Protein 9EAT (pdb70)

Sequence (212 aa):
KDIDTLISNNALWSKMLVEEDPGFFEKLAQAQKPRFLWIGCSDSRVPAERLTGLEPGELFVHRNVANLVIHTDLNCLSVVQYAVDVLEVEHIIICGHYGCGGVQAAVENPELGLINNWLLHIRDIIWFKHSSLLGEMPQERRLDTLCCELNVMEQVYNLGHSTIMQSAWKRGQKVTIIHGWAYGIHDGLLRDLDVTATNRETLEQRYRHGIISNLK

Structure (mmCIF, N/CA/C/O backbone):
data_9EAT
#
_entry.id   9EAT
#
_cell.length_a   67.524
_cell.length_b   67.524
_cell.length_c   85.076
_cell.angle_alpha   90.000
_cell.angle_beta   90.000
_cell.angle_gamma   90.000
#
_symmetry.space_group_name_H-M   'P 42 21 2'
#
loop_
_entity.id
_entity.type
_entity.pdbx_description
1 polymer 'Carbonic anhydrase 2'
2 non-polymer 'ZINC ION'
3 water water
#
loop_
_atom_site.group_PDB
_atom_site.id
_atom_site.type_symbol
_atom_site.label_atom_id
_atom_site.label_alt_id
_atom_site.label_comp_id
_atom_site.label_asym_id
_atom_site.label_entity_id
_atom_site.label_seq_id
_atom_site.pdbx_PDB_ins_code
_atom_site.Cartn_x
_atom_site.Cartn_y
_atom_site.Cartn_z
_atom_site.occupancy
_atom_site.B_iso_or_equiv
_atom_site.auth_seq_id
_atom_site.auth_comp_id
_atom_site.auth_asym_id
_atom_site.auth_atom_id
_atom_site.pdbx_PDB_model_num
ATOM 1 N N . LYS A 1 2 ? 43.17300 66.69400 37.85600 1.000 48.68078 2 LYS A N 1
ATOM 2 C CA . LYS A 1 2 ? 43.72800 6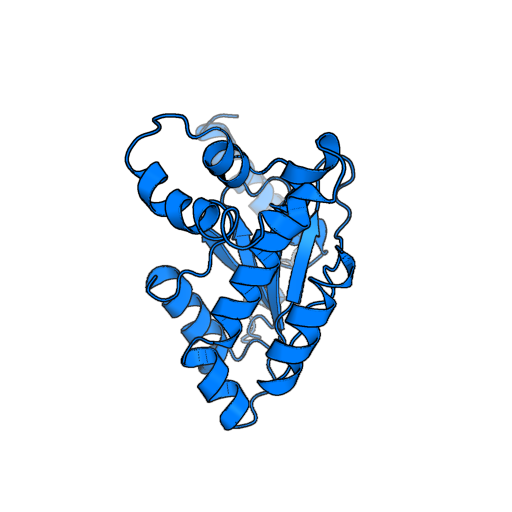6.07900 36.65200 1.000 41.25575 2 LYS A CA 1
ATOM 3 C C . LYS A 1 2 ? 42.65200 65.40300 35.80100 1.000 39.72334 2 LYS A C 1
ATOM 4 O O . LYS A 1 2 ? 41.67900 64.86400 36.32500 1.000 42.50170 2 LYS A O 1
ATOM 10 N N . ASP A 1 3 ? 42.82900 65.49700 34.47700 1.000 34.67998 3 ASP A N 1
ATOM 11 C CA . ASP A 1 3 ? 41.89900 64.89700 33.51800 1.000 33.67491 3 ASP A CA 1
ATOM 12 C C . ASP A 1 3 ? 42.60400 63.90100 32.61000 1.000 33.13008 3 ASP A C 1
ATOM 13 O O . ASP A 1 3 ? 43.80100 63.75100 32.70100 1.000 29.59204 3 ASP A O 1
ATOM 18 N N . ILE A 1 4 ? 41.86900 63.27600 31.70700 1.000 33.27398 4 ILE A N 1
ATOM 19 C CA . ILE A 1 4 ? 42.44500 62.17000 30.93300 1.000 27.48080 4 ILE A CA 1
ATOM 20 C C . ILE A 1 4 ? 43.54300 62.66100 29.99600 1.000 28.76300 4 ILE A C 1
ATOM 21 O O . ILE A 1 4 ? 44.61000 62.04300 29.88900 1.000 24.13864 4 ILE A O 1
ATOM 26 N N . ASP A 1 5 ? 43.29200 63.76300 29.28400 1.000 24.04587 5 ASP A N 1
ATOM 27 C CA . ASP A 1 5 ? 44.32000 64.29500 28.39200 1.000 27.53141 5 ASP A CA 1
ATOM 28 C C . ASP A 1 5 ? 45.58900 64.62100 29.15500 1.000 22.72439 5 ASP A C 1
ATOM 29 O O . ASP A 1 5 ? 46.69700 64.48000 28.61200 1.000 22.67548 5 ASP A O 1
ATOM 34 N N . THR A 1 6 ? 45.45200 65.05700 30.41000 1.000 21.76631 6 THR A N 1
ATOM 35 C CA . THR A 1 6 ? 46.62300 65.31100 31.22800 1.000 19.78353 6 THR A CA 1
ATOM 36 C C . THR A 1 6 ? 47.42600 64.03300 31.46800 1.000 18.72372 6 THR A C 1
ATOM 37 O O . THR A 1 6 ? 48.65900 64.05100 31.40300 1.000 17.44412 6 THR A O 1
ATOM 41 N N . LEU A 1 7 ? 46.75300 62.90700 31.73300 1.000 20.80619 7 LEU A N 1
ATOM 42 C CA . LEU A 1 7 ? 47.49000 61.67000 32.00200 1.000 18.43912 7 LEU A CA 1
ATOM 43 C C . LEU A 1 7 ? 48.27800 61.22300 30.78000 1.000 14.85642 7 LEU A C 1
ATOM 44 O O . LEU A 1 7 ? 49.43800 60.81900 30.89500 1.000 16.85924 7 LEU A O 1
ATOM 49 N N . ILE A 1 8 ? 47.64000 61.23200 29.60600 1.000 17.14422 8 ILE A N 1
ATOM 50 C CA . ILE A 1 8 ? 48.30700 60.80500 28.37500 1.000 18.07197 8 ILE A CA 1
ATOM 51 C C . ILE A 1 8 ? 49.49800 61.70400 28.07900 1.000 15.42106 8 ILE A C 1
ATOM 52 O O . ILE A 1 8 ? 50.59400 61.23100 27.74700 1.000 17.19412 8 ILE A O 1
ATOM 57 N N . SER A 1 9 ? 49.29300 63.01700 28.19700 1.000 15.42580 9 SER A N 1
ATOM 58 C CA . SER A 1 9 ? 50.35300 63.97000 27.90400 1.000 14.71440 9 SER A CA 1
ATOM 59 C C . SER A 1 9 ? 51.48300 63.85600 28.90900 1.000 16.16107 9 SER A C 1
ATOM 60 O O . SER A 1 9 ? 52.65900 63.82500 28.52300 1.000 15.13912 9 SER A O 1
ATOM 63 N N . ASN A 1 10 ? 51.15000 63.71700 30.19800 1.000 14.42001 10 ASN A N 1
ATOM 64 C CA . ASN A 1 10 ? 52.19300 63.53300 31.19700 1.000 13.85761 10 ASN A CA 1
ATOM 65 C C . ASN A 1 10 ? 52.99200 62.26900 30.92700 1.000 14.21185 10 ASN A C 1
ATOM 66 O O . ASN A 1 10 ? 54.21700 62.25000 31.10000 1.000 15.49220 10 ASN A O 1
ATOM 71 N N . ASN A 1 11 ? 52.31400 61.19600 30.51600 1.000 15.12583 11 ASN A N 1
ATOM 72 C CA . ASN A 1 11 ? 53.01200 59.94900 30.23700 1.000 14.79358 11 ASN A CA 1
ATOM 73 C C . ASN A 1 11 ? 54.00800 60.12100 29.10100 1.000 14.64352 11 ASN A C 1
ATOM 74 O O . ASN A 1 11 ? 55.14900 59.66100 29.20100 1.000 14.55519 11 ASN A O 1
ATOM 79 N N . ALA A 1 12 ? 53.59500 60.79800 28.02800 1.000 16.11170 12 ALA A N 1
ATOM 80 C CA . ALA A 1 12 ? 54.49500 60.99700 26.89700 1.000 17.49236 12 ALA A CA 1
ATOM 81 C C . ALA A 1 12 ? 55.72500 61.80800 27.31000 1.000 16.76629 12 ALA A C 1
ATOM 82 O O . ALA A 1 12 ? 56.86300 61.45100 26.96700 1.000 17.47187 12 ALA A O 1
ATOM 84 N N . LEU A 1 13 ? 55.52700 62.87300 28.09000 1.000 15.13024 13 LEU A N 1
ATOM 85 C CA . LEU A 1 13 ? 56.66200 63.66700 28.55300 1.000 16.35706 13 LEU A CA 1
ATOM 86 C C . LEU A 1 13 ? 57.55200 62.87500 29.50500 1.000 18.21301 13 LEU A C 1
ATOM 87 O O . LEU A 1 13 ? 58.78000 62.97400 29.44000 1.000 16.75494 13 LEU A O 1
ATOM 92 N N . TRP A 1 14 ? 56.95700 62.07700 30.39900 1.000 15.88920 14 TRP A N 1
ATOM 93 C CA . TRP A 1 14 ? 57.76300 61.29500 31.32900 1.000 17.13722 14 TRP A CA 1
ATOM 94 C C . TRP A 1 14 ? 58.61600 60.27300 30.58200 1.000 17.07422 14 TRP A C 1
ATOM 95 O O . TRP A 1 14 ? 59.80600 60.09400 30.88600 1.000 16.81135 14 TRP A O 1
ATOM 106 N N . SER A 1 15 ? 58.03500 59.63000 29.56800 1.000 15.04034 15 SER A N 1
ATOM 107 C CA . SER A 1 15 ? 58.78200 58.62900 28.80800 1.000 16.10548 15 SER A CA 1
ATOM 108 C C . SER A 1 15 ? 59.98300 59.24800 28.10300 1.000 17.15049 15 SER A C 1
ATOM 109 O O . SER A 1 15 ? 61.06600 58.64500 28.05800 1.000 18.94012 15 SER A O 1
ATOM 112 N N . LYS A 1 16 ? 59.80200 60.43900 27.52400 1.000 17.01851 16 LYS A N 1
ATOM 113 C CA . LYS A 1 16 ? 60.90400 61.11600 26.83300 1.000 16.21949 16 LYS A CA 1
ATOM 114 C C . LYS A 1 16 ? 61.97700 61.56000 27.81700 1.000 17.26781 16 LYS A C 1
ATOM 115 O O . LYS A 1 16 ? 63.17700 61.36800 27.57200 1.000 18.52944 16 LYS A O 1
ATOM 121 N N . MET A 1 17 ? 61.56500 62.13500 28.94800 1.000 17.51178 17 MET A N 1
ATOM 122 C CA . MET A 1 17 ? 62.52800 62.64300 29.92100 1.000 17.59648 17 MET A CA 1
ATOM 123 C C . MET A 1 17 ? 63.37200 61.54600 30.55300 1.000 21.33001 17 MET A C 1
ATOM 124 O O . MET A 1 17 ? 64.48600 61.82200 31.01900 1.000 21.13793 17 MET A O 1
ATOM 129 N N . LEU A 1 18 ? 62.86500 60.30600 30.60200 1.000 18.02030 18 LEU A N 1
ATOM 130 C CA . LEU A 1 18 ? 63.64200 59.20200 31.15000 1.000 21.95387 18 LEU A CA 1
ATOM 131 C C . LEU A 1 18 ? 64.92800 58.96200 30.37200 1.000 19.92884 18 LEU A C 1
ATOM 132 O O . LEU A 1 18 ? 65.89400 58.44100 30.93800 1.000 22.00151 18 LEU A O 1
ATOM 137 N N . VAL A 1 19 ? 64.96500 59.30600 29.07900 1.000 21.78364 19 VAL A N 1
ATOM 138 C CA . VAL A 1 19 ? 66.18600 59.05900 28.30800 1.000 20.13131 19 VAL A CA 1
ATOM 139 C C . VAL A 1 19 ? 67.37500 59.77100 28.94700 1.000 26.93670 19 VAL A C 1
ATOM 140 O O . VAL A 1 19 ? 68.47000 59.20400 29.06000 1.000 26.25791 19 VAL A O 1
ATOM 144 N N . GLU A 1 20 ? 67.17100 61.01300 29.40500 1.000 22.78463 20 GLU A N 1
ATOM 145 C CA . GLU A 1 20 ? 68.23900 61.75700 30.06900 1.000 24.82292 20 GLU A CA 1
ATOM 146 C C . GLU A 1 20 ? 68.33100 61.41900 31.55500 1.000 30.68346 20 GLU A C 1
ATOM 147 O O . GLU A 1 20 ? 69.43000 61.21300 32.08700 1.000 30.47204 20 GLU A O 1
ATOM 153 N N . GLU A 1 21 ? 67.18900 61.32900 32.23500 1.000 23.89175 21 GLU A N 1
ATOM 154 C CA . GLU A 1 21 ? 67.19500 61.18200 33.68900 1.000 28.27949 21 GLU A CA 1
ATOM 155 C C . GLU A 1 21 ? 67.62000 59.78300 34.12100 1.000 32.46705 21 GLU A C 1
ATOM 156 O O . GLU A 1 21 ? 68.38400 59.63000 35.08100 1.000 30.60797 21 GLU A O 1
ATOM 162 N N . ASP A 1 22 ? 67.12100 58.74800 33.44400 1.000 24.92194 22 ASP A N 1
ATOM 163 C CA . ASP A 1 22 ? 67.37100 57.36200 33.83600 1.000 23.82084 22 ASP A CA 1
ATOM 164 C C . ASP A 1 22 ? 67.24800 56.49500 32.59400 1.000 26.80834 22 ASP A C 1
ATOM 165 O O . ASP A 1 22 ? 66.27600 55.75000 32.42800 1.000 22.28201 22 ASP A O 1
ATOM 170 N N . PRO A 1 23 ? 68.21700 56.58600 31.67700 1.000 21.88803 23 PRO A N 1
ATOM 171 C CA . PRO A 1 23 ? 68.12500 55.77300 30.44900 1.000 23.97704 23 PRO A CA 1
ATOM 172 C C . PRO A 1 23 ? 68.01900 54.28500 30.70900 1.000 23.26373 23 PRO A C 1
ATOM 173 O O . PRO A 1 23 ? 67.43900 53.57000 29.88500 1.000 22.59795 23 PRO A O 1
ATOM 177 N N . GLY A 1 24 ? 68.53000 53.80100 31.83900 1.000 20.26382 24 GLY A N 1
ATOM 178 C CA . GLY A 1 24 ? 68.43500 52.40900 32.22900 1.000 24.35658 24 GLY A CA 1
ATOM 179 C C . GLY A 1 24 ? 67.17700 52.02800 32.97900 1.000 21.87996 24 GLY A C 1
ATOM 180 O O . GLY A 1 24 ? 67.11100 50.91000 33.49700 1.000 22.21026 24 GLY A O 1
ATOM 181 N N . PHE A 1 25 ? 66.16700 52.90800 33.01400 1.000 19.57732 25 PHE A N 1
ATOM 182 C CA . PHE A 1 25 ? 64.98300 52.69900 33.85400 1.000 21.54897 25 PHE A CA 1
ATOM 183 C C . PHE A 1 25 ? 64.32000 51.35300 33.60000 1.000 21.63490 25 PHE A C 1
ATOM 184 O O . PHE A 1 25 ? 63.80300 50.72500 34.53300 1.000 22.82107 25 PHE A O 1
ATOM 192 N N . PHE A 1 26 ? 64.31200 50.89700 32.34800 1.000 20.51181 26 PHE A N 1
ATOM 193 C CA . PHE A 1 26 ? 63.62600 49.66800 31.97200 1.000 21.52820 26 PHE A CA 1
ATOM 194 C C . PHE A 1 26 ? 64.54900 48.46700 31.89100 1.000 22.26999 26 PHE A C 1
ATOM 195 O O . PHE A 1 26 ? 64.09600 47.38900 31.49300 1.000 27.49556 26 PHE A O 1
ATOM 203 N N . GLU A 1 27 ? 65.82800 48.62200 32.26400 1.000 21.55039 27 GLU A N 1
ATOM 204 C CA . GLU A 1 27 ? 66.81200 47.57200 32.00300 1.000 24.28022 27 GLU A CA 1
ATOM 205 C C . GLU A 1 27 ? 66.55800 46.32100 32.83700 1.000 26.87268 27 GLU A C 1
ATOM 206 O O . GLU A 1 27 ? 66.64000 45.20000 32.31900 1.000 29.33581 27 GLU A O 1
ATOM 212 N N . LYS A 1 28 ? 66.26500 46.47600 34.12800 1.000 26.04299 28 LYS A N 1
ATOM 213 C CA . LYS A 1 28 ? 65.94300 45.30000 34.93400 1.000 30.26858 28 LYS A CA 1
ATOM 214 C C . LYS A 1 28 ? 64.62900 44.66700 34.48900 1.000 34.11789 28 LYS A C 1
ATOM 215 O O . LYS A 1 28 ? 64.48200 43.43800 34.51200 1.000 30.07418 28 LYS A O 1
ATOM 221 N N . LEU A 1 29 ? 63.65800 45.49000 34.07500 1.000 26.70823 29 LEU A N 1
ATOM 222 C CA . LEU A 1 29 ? 62.39800 44.95700 33.56300 1.000 28.28713 29 LEU A CA 1
ATOM 223 C C . LEU A 1 29 ? 62.61900 44.09700 32.32500 1.000 33.25349 29 LEU A C 1
ATOM 224 O O . LEU A 1 29 ? 61.88900 43.12400 32.10300 1.000 27.04854 29 LEU A O 1
ATOM 229 N N . ALA A 1 30 ? 63.62000 44.43500 31.50700 1.000 29.03222 30 ALA A N 1
ATOM 230 C CA . ALA A 1 30 ? 63.88200 43.67000 30.29600 1.000 35.61293 30 ALA A CA 1
ATOM 231 C C . ALA A 1 30 ? 64.60700 42.35800 30.57300 1.000 39.79852 30 ALA A C 1
ATOM 232 O O . ALA A 1 30 ? 64.64700 41.49100 29.69400 1.000 39.29588 30 ALA A O 1
ATOM 234 N N . GLN A 1 31 ? 65.16100 42.19000 31.77100 1.000 38.09976 31 GLN A N 1
ATOM 235 C CA . GLN A 1 31 ? 65.76700 40.93700 32.18800 1.000 42.63095 31 GLN A CA 1
ATOM 236 C C . GLN A 1 31 ? 64.69200 39.96000 32.66700 1.000 43.35629 31 GLN A C 1
ATOM 237 O O . GLN A 1 31 ? 63.54200 40.32500 32.92500 1.000 44.29543 31 GLN A O 1
ATOM 243 N N . ALA A 1 32 ? 65.07600 38.69200 32.78100 1.000 47.05886 32 ALA A N 1
ATOM 244 C CA . ALA A 1 32 ? 64.13500 37.64800 33.16900 1.000 52.36125 32 ALA A CA 1
ATOM 245 C C . ALA A 1 32 ? 63.94500 37.52800 34.68300 1.000 48.32406 32 ALA A C 1
ATOM 246 O O . ALA A 1 32 ? 63.32000 36.55900 35.12700 1.000 50.81146 32 ALA A O 1
ATOM 248 N N . GLN A 1 33 ? 64.45300 38.47300 35.47500 1.000 45.44702 33 GLN A N 1
ATOM 249 C CA . GLN A 1 33 ? 64.31200 38.39900 36.92600 1.000 44.93734 33 GLN A CA 1
ATOM 250 C C . GLN A 1 33 ? 62.84600 38.52700 37.32400 1.000 37.02655 33 GLN A C 1
ATOM 251 O O . GLN A 1 33 ? 62.15900 39.46900 36.91900 1.000 37.97854 33 GLN A O 1
ATOM 257 N N . LYS A 1 34 ? 62.36700 37.57600 38.11600 1.000 29.22948 34 LYS A N 1
ATOM 258 C CA . LYS A 1 34 ? 60.98100 37.61200 38.54800 1.000 27.36059 34 LYS A CA 1
ATOM 259 C C . LYS A 1 34 ? 60.85600 38.42200 39.83100 1.000 21.51312 34 LYS A C 1
ATOM 260 O O . LYS A 1 34 ? 61.81800 38.55900 40.58900 1.000 22.12322 34 LYS A O 1
ATOM 266 N N . PRO A 1 35 ? 59.68000 38.99000 40.11100 1.000 20.17498 35 PRO A N 1
ATOM 267 C CA . PRO A 1 35 ? 59.49900 39.70000 41.38600 1.000 18.49024 35 PRO A CA 1
ATOM 268 C C . PRO A 1 35 ? 59.65800 38.73600 42.54800 1.000 15.38809 35 PRO A C 1
ATOM 269 O O . PRO A 1 35 ? 59.25200 37.57900 42.46000 1.000 19.00104 35 PRO A O 1
ATOM 273 N N . ARG A 1 36 ? 60.27900 39.21700 43.63200 1.000 16.30093 36 ARG A N 1
ATOM 274 C CA . ARG A 1 36 ? 60.42600 38.42300 44.84400 1.000 15.11245 36 ARG A CA 1
ATOM 275 C C . ARG A 1 36 ? 59.32100 38.66000 45.85800 1.000 15.23718 36 ARG A C 1
ATOM 276 O O . ARG A 1 36 ? 59.22300 37.89600 46.82100 1.000 12.79460 36 ARG A O 1
ATOM 284 N N . PHE A 1 37 ? 58.47100 39.66300 45.65100 1.000 13.47569 37 PHE A N 1
ATOM 285 C CA . PHE A 1 37 ? 57.43200 40.02900 46.60900 1.000 12.52814 37 PHE A CA 1
ATOM 286 C C . PHE A 1 37 ? 56.08400 40.05200 45.91000 1.000 11.55833 37 PHE A C 1
ATOM 287 O O . PHE A 1 37 ? 55.97200 40.52500 44.77900 1.000 14.04740 37 PHE A O 1
ATOM 295 N N . LEU A 1 38 ? 55.06600 39.55300 46.60600 1.000 11.85832 38 LEU A N 1
ATOM 296 C CA . LEU A 1 38 ? 53.66600 39.75900 46.25800 1.000 12.05460 38 LEU A CA 1
ATOM 297 C C . LEU A 1 38 ? 53.06100 40.65900 47.32000 1.000 13.25308 38 LEU A C 1
ATOM 298 O O . LEU A 1 38 ? 53.19700 40.38200 48.52200 1.000 12.46022 38 LEU A O 1
ATOM 303 N N . TRP A 1 39 ? 52.42500 41.74200 46.88200 1.000 11.44040 39 TRP A N 1
ATOM 304 C CA . TRP A 1 39 ? 51.75300 42.68300 47.76500 1.000 11.88343 39 TRP A CA 1
ATOM 305 C C . TRP A 1 39 ? 50.25800 42.50900 47.55800 1.000 10.48095 39 TRP A C 1
ATOM 306 O O . TRP A 1 39 ? 49.78000 42.63100 46.42400 1.000 12.72573 39 TRP A O 1
ATOM 317 N N . ILE A 1 40 ? 49.52600 42.21700 48.63200 1.000 10.16647 40 ILE A N 1
ATOM 318 C CA . ILE A 1 40 ? 48.06900 42.21600 48.62200 1.000 10.90725 40 ILE A CA 1
ATOM 319 C C . ILE A 1 40 ? 47.63300 43.41300 49.44600 1.000 12.64494 40 ILE A C 1
ATOM 320 O O . ILE A 1 40 ? 47.83900 43.44500 50.67100 1.000 12.50038 40 ILE A O 1
ATOM 325 N N . GLY A 1 41 ? 47.03500 44.39100 48.78500 1.000 9.99522 41 GLY A N 1
ATOM 326 C CA . GLY A 1 41 ? 46.66000 45.61500 49.45000 1.000 11.05384 41 GLY A CA 1
ATOM 327 C C . GLY A 1 41 ? 45.25200 46.03100 49.10600 1.000 10.46469 41 GLY A C 1
ATOM 328 O O . GLY A 1 41 ? 44.50400 45.32000 48.42200 1.000 12.01887 41 GLY A O 1
ATOM 329 N N . CYS A 1 42 ? 44.89100 47.19800 49.57700 1.000 11.44852 42 CYS A N 1
ATOM 330 C CA . CYS A 1 42 ? 43.56600 47.69900 49.31500 1.000 10.27806 42 CYS A CA 1
ATOM 331 C C . CYS A 1 42 ? 43.45500 48.54500 48.06000 1.000 10.09295 42 CYS A C 1
ATOM 332 O O . CYS A 1 42 ? 44.35600 49.25600 47.71500 1.000 11.11630 42 CYS A O 1
ATOM 335 N N . SER A 1 43 ? 42.30400 48.42000 47.42100 1.000 9.96550 43 SER A N 1
ATOM 336 C CA . SER A 1 43 ? 42.05000 49.27700 46.27100 1.000 9.24438 43 SER A CA 1
ATOM 337 C C . SER A 1 43 ? 42.12900 50.76100 46.59600 1.000 10.10155 43 SER A C 1
ATOM 338 O O . SER A 1 43 ? 42.38000 51.56000 45.67900 1.000 11.08004 43 SER A O 1
ATOM 341 N N . ASP A 1 44 ? 41.95500 51.15600 47.84600 1.000 10.26100 44 ASP A N 1
ATOM 342 C CA . ASP A 1 44 ? 42.11700 52.57100 48.22600 1.000 12.36005 44 ASP A CA 1
ATOM 343 C C . ASP A 1 44 ? 43.49100 53.07600 47.82600 1.000 11.89597 44 ASP A C 1
ATOM 344 O O . ASP A 1 44 ? 43.63300 54.21200 47.46600 1.000 13.87785 44 ASP A O 1
ATOM 349 N N . SER A 1 45 ? 44.49500 52.21000 47.91500 1.000 12.20102 45 SER A N 1
ATOM 350 C CA . SER A 1 45 ? 45.85300 52.54000 47.46800 1.000 12.89458 45 SER A CA 1
ATOM 351 C C . SER A 1 45 ? 46.26100 53.94900 47.88400 1.000 15.65957 45 SER A C 1
ATOM 352 O O . SER A 1 45 ? 46.65100 54.77400 47.05900 1.000 17.00231 45 SER A O 1
ATOM 355 N N . ARG A 1 46 ? 46.12800 54.24200 49.18200 1.000 14.74072 46 ARG A N 1
ATOM 356 C CA . ARG A 1 46 ? 46.26100 55.63300 49.60800 1.000 14.66003 46 ARG A CA 1
ATOM 357 C C . ARG A 1 46 ? 47.68600 56.13200 49.40300 1.000 16.10922 46 ARG A C 1
ATOM 358 O O . ARG A 1 46 ? 47.90000 57.21500 48.84000 1.000 19.44910 46 ARG A O 1
ATOM 366 N N . VAL A 1 47 ? 48.67200 55.33500 49.79900 1.000 15.86539 47 VAL A N 1
ATOM 367 C CA . VAL A 1 47 ? 50.05900 55.55000 49.41000 1.000 15.22533 47 VAL A CA 1
ATOM 368 C C . VAL A 1 47 ? 50.48800 54.30800 48.64400 1.000 14.50532 47 VAL A C 1
ATOM 369 O O . VAL A 1 47 ? 50.37200 53.19800 49.17000 1.000 16.66859 47 VAL A O 1
ATOM 373 N N . PRO A 1 48 ? 50.96100 54.43800 47.40400 1.000 14.90147 48 PRO A N 1
ATOM 374 C CA . PRO A 1 48 ? 51.32800 53.24500 46.62700 1.000 16.31722 48 PRO A CA 1
ATOM 375 C C . PRO A 1 48 ? 52.42800 52.44100 47.31200 1.000 14.18869 48 PRO A C 1
ATOM 376 O O . PRO A 1 48 ? 53.29900 52.98800 47.99800 1.000 14.44214 48 PRO A O 1
ATOM 380 N N . ALA A 1 49 ? 52.36600 51.12100 47.13200 1.000 14.71945 49 ALA A N 1
ATOM 381 C CA . ALA A 1 49 ? 53.31300 50.23300 47.81000 1.000 15.70288 49 ALA A CA 1
ATOM 382 C C . ALA A 1 49 ? 54.76200 50.53200 47.43700 1.000 16.06066 49 ALA A C 1
ATOM 383 O O . ALA A 1 49 ? 55.66300 50.41000 48.28600 1.000 15.59510 49 ALA A O 1
ATOM 385 N N . GLU A 1 50 ? 55.00200 50.95300 46.18800 1.000 16.35591 50 GLU A N 1
ATOM 386 C CA . GLU A 1 50 ? 56.35400 51.26200 45.73500 1.000 15.49849 50 GLU A CA 1
ATOM 387 C C . GLU A 1 50 ? 56.91500 52.47800 46.46400 1.000 15.89239 50 GLU A C 1
ATOM 388 O O . GLU A 1 50 ? 58.10900 52.51800 46.79200 1.000 19.19083 50 GLU A O 1
ATOM 394 N N . ARG A 1 51 ? 56.06000 53.47200 46.72300 1.000 15.98233 51 ARG A N 1
ATOM 395 C CA . ARG A 1 51 ? 56.46400 54.65200 47.48800 1.000 18.04954 51 ARG A CA 1
ATOM 396 C C . ARG A 1 51 ? 56.71000 54.30400 48.94800 1.000 19.07209 51 ARG A C 1
ATOM 397 O O . ARG A 1 51 ? 57.67300 54.78800 49.55900 1.000 19.78632 51 ARG A O 1
ATOM 405 N N . LEU A 1 52 ? 55.86000 53.46000 49.53000 1.000 17.14912 52 LEU A N 1
ATOM 406 C CA . LEU A 1 52 ? 56.02600 53.12500 50.94400 1.000 15.61834 52 LEU A CA 1
ATOM 407 C C . LEU A 1 52 ? 57.34900 52.41400 51.21300 1.000 16.81287 52 LEU A C 1
ATOM 408 O O . LEU A 1 52 ? 57.93500 52.59000 52.28900 1.000 17.23819 52 LEU A O 1
ATOM 413 N N . THR A 1 53 ? 57.82000 51.58800 50.27100 1.000 18.33760 53 THR A N 1
ATOM 414 C CA . THR A 1 53 ? 58.89200 50.63900 50.53900 1.000 18.50204 53 THR A CA 1
ATOM 415 C C . THR A 1 53 ? 60.16400 50.90900 49.76400 1.000 17.83926 53 THR A C 1
ATOM 416 O O . THR A 1 53 ? 61.19700 50.32600 50.10300 1.000 20.33980 53 THR A O 1
ATOM 420 N N . GLY A 1 54 ? 60.11600 51.72700 48.72000 1.000 19.77929 54 GLY A N 1
ATOM 421 C CA . GLY A 1 54 ? 61.24300 51.85700 47.81500 1.000 21.23049 54 GLY A CA 1
ATOM 422 C C . GLY A 1 54 ? 61.39200 50.75300 46.78300 1.000 25.93044 54 GLY A C 1
ATOM 423 O O . GLY A 1 54 ? 62.34800 50.79400 45.99600 1.000 30.74792 54 GLY A O 1
ATOM 424 N N . LEU A 1 55 ? 60.49400 49.79700 46.73500 1.000 20.65047 55 LEU A N 1
ATOM 425 C CA . LEU A 1 55 ? 60.55800 48.74900 45.71300 1.000 24.80950 55 LEU A CA 1
ATOM 426 C C . LEU A 1 55 ? 60.50800 49.33900 44.30700 1.000 28.12968 55 LEU A C 1
ATOM 427 O O . LEU A 1 55 ? 59.74500 50.24700 44.05100 1.000 24.18802 55 LEU A O 1
ATOM 432 N N . GLU A 1 56 ? 61.32800 48.79500 43.41000 1.000 27.58993 56 GLU A N 1
ATOM 433 C CA . GLU A 1 56 ? 61.48300 49.31100 42.05800 1.000 31.88321 56 GLU A CA 1
ATOM 434 C C . GLU A 1 56 ? 60.55500 48.57500 41.11100 1.000 26.33583 56 GLU A C 1
ATOM 435 O O . GLU A 1 56 ? 60.06700 47.48700 41.42800 1.000 27.70812 56 GLU A O 1
ATOM 441 N N . PRO A 1 57 ? 60.33000 49.11700 39.91400 1.000 27.24826 57 PRO A N 1
ATOM 442 C CA . PRO A 1 57 ? 59.53100 48.38900 38.91800 1.000 27.51057 57 PRO A CA 1
ATOM 443 C C . PRO A 1 57 ? 60.10500 47.00100 38.66900 1.000 23.79008 57 PRO A C 1
ATOM 444 O O . PRO A 1 57 ? 61.32000 46.82500 38.53500 1.000 24.87104 57 PRO A O 1
ATOM 448 N N . GLY A 1 58 ? 59.21900 46.00200 38.63500 1.000 24.22029 58 GLY A N 1
ATOM 449 C CA . GLY A 1 58 ? 59.61900 44.61700 38.44800 1.000 23.05025 58 GLY A CA 1
ATOM 450 C C . GLY A 1 58 ? 59.87300 43.83100 39.71800 1.000 26.40129 58 GLY A C 1
ATOM 451 O O . GLY A 1 58 ? 60.02800 42.59600 39.64800 1.000 26.44138 58 GLY A O 1
ATOM 452 N N . GLU A 1 59 ? 59.94200 44.48800 40.87000 1.000 21.25298 59 GLU A N 1
ATOM 453 C CA . GLU A 1 59 ? 60.21100 43.79400 42.11900 1.000 22.46035 59 GLU A CA 1
ATOM 454 C C . GLU A 1 59 ? 58.95100 43.32300 42.85200 1.000 18.06452 59 GLU A C 1
ATOM 455 O O . GLU A 1 59 ? 59.02300 42.46700 43.70300 1.000 19.69574 59 GLU A O 1
ATOM 461 N N . LEU A 1 60 ? 57.81400 43.86900 42.47000 1.000 18.88049 60 LEU A N 1
ATOM 462 C CA . LEU A 1 60 ? 56.57000 43.57400 43.16100 1.000 17.35740 60 LEU A CA 1
ATOM 463 C C . LEU A 1 60 ? 55.42600 43.08100 42.30700 1.000 21.92738 60 LEU A C 1
ATOM 464 O O . LEU A 1 60 ? 55.07200 43.76900 41.37000 1.000 28.56816 60 LEU A O 1
ATOM 469 N N . PHE A 1 61 ? 54.83200 41.95100 42.62900 1.000 12.73830 61 PHE A N 1
ATOM 470 C CA . PHE A 1 61 ? 53.62600 41.46500 41.97700 1.000 12.24255 61 PHE A CA 1
ATOM 471 C C . PHE A 1 61 ? 52.53600 42.01300 42.89700 1.000 11.09214 61 PHE A C 1
ATOM 472 O O . PHE A 1 61 ? 52.71900 42.03400 44.08300 1.000 12.96082 61 PHE A O 1
ATOM 480 N N . VAL A 1 62 ? 51.39500 42.43100 42.33300 1.000 11.09052 62 VAL A N 1
ATOM 481 C CA . VAL A 1 62 ? 50.42100 43.16500 43.14700 1.000 12.39859 62 VAL A CA 1
ATOM 482 C C . VAL A 1 62 ? 48.99600 42.65900 42.91600 1.000 11.35311 62 VAL A C 1
ATOM 483 O O . VAL A 1 62 ? 48.54700 42.54400 41.76600 1.000 12.79939 62 VAL A O 1
ATOM 487 N N . HIS A 1 63 ? 48.24600 42.45100 44.00700 1.000 10.79815 63 HIS A N 1
ATOM 488 C CA . HIS A 1 63 ? 46.78900 42.32900 43.94200 1.000 10.16784 63 HIS A CA 1
ATOM 489 C C . HIS A 1 63 ? 46.16900 43.38400 44.84200 1.000 9.69085 63 HIS A C 1
ATOM 490 O O . HIS A 1 63 ? 46.66500 43.61900 45.94500 1.000 10.62684 63 HIS A O 1
ATOM 497 N N . ARG A 1 64 ? 45.08400 44.01200 44.39600 1.000 9.53437 64 ARG A N 1
ATOM 498 C CA . ARG A 1 64 ? 44.34800 44.92600 45.26900 1.000 10.07135 64 ARG A CA 1
ATOM 499 C C . ARG A 1 64 ? 42.85600 44.68800 45.12600 1.000 10.11258 64 ARG A C 1
ATOM 500 O O . ARG A 1 64 ? 42.35200 44.48100 44.02000 1.000 10.94354 64 ARG A O 1
ATOM 508 N N . ASN A 1 65 ? 42.15000 44.73400 46.25600 1.000 9.89521 65 ASN A N 1
ATOM 509 C CA . ASN A 1 65 ? 40.70000 44.57900 46.29300 1.000 10.41657 65 ASN A CA 1
ATOM 510 C C . ASN A 1 65 ? 40.20000 45.42600 47.45900 1.000 10.42973 65 ASN A C 1
ATOM 511 O O . ASN A 1 65 ? 41.00300 45.98300 48.21900 1.000 10.80136 65 ASN A O 1
ATOM 516 N N . VAL A 1 66 ? 38.88100 45.53600 47.61000 1.000 10.15259 66 VAL A N 1
ATOM 517 C CA . VAL A 1 66 ? 38.35600 46.40800 48.66100 1.000 9.51478 66 VAL A CA 1
ATOM 518 C C . VAL A 1 66 ? 38.65200 45.81300 50.03500 1.000 11.48641 66 VAL A C 1
ATOM 519 O O . VAL A 1 66 ? 38.17300 44.72200 50.37300 1.000 11.51721 66 VAL A O 1
ATOM 523 N N . ALA A 1 67 ? 39.45000 46.53800 50.83300 1.000 10.73407 67 ALA A N 1
ATOM 524 C CA . ALA A 1 67 ? 39.83900 46.15800 52.19300 1.000 10.55380 67 ALA A CA 1
ATOM 525 C C . ALA A 1 67 ? 40.78800 44.97100 52.23800 1.000 9.66092 67 ALA A C 1
ATOM 526 O O . ALA A 1 67 ? 40.90200 44.31300 53.28400 1.000 11.30948 67 ALA A O 1
ATOM 528 N N . ASN A 1 68 ? 41.53800 44.72100 51.16200 1.000 9.58424 68 ASN A N 1
ATOM 529 C CA . ASN A 1 68 ? 42.67900 43.80000 51.20100 1.000 9.76601 68 ASN A CA 1
ATOM 530 C C . ASN A 1 68 ? 42.32200 42.44600 51.79600 1.000 9.05672 68 ASN A C 1
ATOM 531 O O . ASN A 1 68 ? 42.98900 41.93400 52.71000 1.000 10.07705 68 ASN A O 1
ATOM 536 N N . LEU A 1 69 ? 41.27700 41.83800 51.23400 1.000 9.65962 69 LEU A N 1
ATOM 537 C CA . LEU A 1 69 ? 40.79900 40.54600 51.72500 1.000 9.62278 69 LEU A CA 1
ATOM 538 C C . LEU A 1 69 ? 41.43000 39.37700 50.98400 1.000 11.19424 69 LEU A C 1
ATOM 539 O O . LEU A 1 69 ? 41.72600 39.44400 49.78300 1.000 9.88238 69 LEU A O 1
ATOM 544 N N . VAL A 1 70 ? 41.62200 38.28800 51.71600 1.000 9.50350 70 VAL A N 1
ATOM 545 C CA . VAL A 1 70 ? 41.91300 36.98100 51.12900 1.000 9.04787 70 VAL A CA 1
ATOM 546 C C . VAL A 1 70 ? 40.75700 36.07700 51.54800 1.000 9.43522 70 VAL A C 1
ATOM 547 O O . VAL A 1 70 ? 40.80500 35.39300 52.58300 1.000 11.24370 70 VAL A O 1
ATOM 551 N N . ILE A 1 71 ? 39.67900 36.08900 50.76300 1.000 9.57966 71 ILE A N 1
ATOM 552 C CA . ILE A 1 71 ? 38.49800 35.28400 51.06600 1.000 11.09788 71 ILE A CA 1
ATOM 553 C C . ILE A 1 71 ? 38.79000 33.84900 50.67000 1.000 10.66382 71 ILE A C 1
ATOM 554 O O . ILE A 1 71 ? 39.43600 33.59600 49.64100 1.000 10.01643 71 ILE A O 1
ATOM 559 N N . HIS A 1 72 ? 38.34300 32.89600 51.50100 1.000 10.96980 72 HIS A N 1
ATOM 560 C CA . HIS A 1 72 ? 38.7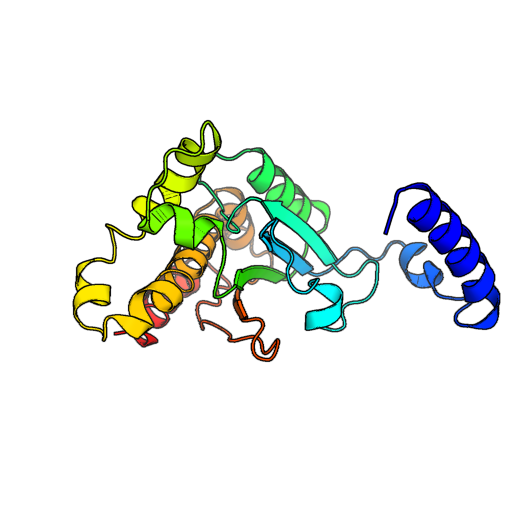6400 31.51500 51.28700 1.000 11.00905 72 HIS A CA 1
ATOM 561 C C . HIS A 1 72 ? 38.45500 31.05300 49.87900 1.000 10.25485 72 HIS A C 1
ATOM 562 O O . HIS A 1 72 ? 39.17800 30.22000 49.31700 1.000 10.85104 72 HIS A O 1
ATOM 569 N N . THR A 1 73 ? 37.37200 31.56200 49.29500 1.000 10.09764 73 THR A N 1
ATOM 570 C CA . THR A 1 73 ? 36.86800 31.08200 48.01100 1.000 9.84837 73 THR A CA 1
ATOM 571 C C . THR A 1 73 ? 36.87900 32.14900 46.92400 1.000 11.03257 73 THR A C 1
ATOM 572 O O . THR A 1 73 ? 36.13100 32.02600 45.95500 1.000 12.01308 73 THR A O 1
ATOM 576 N N . ASP A 1 74 ? 37.71200 33.17600 47.05200 1.000 10.63198 74 ASP A N 1
ATOM 577 C CA . ASP A 1 74 ? 37.84100 34.18400 45.98500 1.000 9.12444 74 ASP A CA 1
ATOM 578 C C . ASP A 1 74 ? 38.90600 33.72700 45.00700 1.000 11.21320 74 ASP A C 1
ATOM 579 O O . ASP A 1 74 ? 40.10700 33.87700 45.26400 1.000 11.08330 74 ASP A O 1
ATOM 584 N N . LEU A 1 75 ? 38.45700 33.22900 43.84400 1.000 10.14246 75 LEU A N 1
ATOM 585 C CA . LEU A 1 75 ? 39.40000 32.72200 42.86200 1.000 10.35115 75 LEU A CA 1
ATOM 586 C C . LEU A 1 75 ? 40.25400 33.82000 42.22900 1.000 9.96149 75 LEU A C 1
ATOM 587 O O . LEU A 1 75 ? 41.33400 33.51000 41.71800 1.000 11.59873 75 LEU A O 1
ATOM 592 N N . ASN A 1 76 ? 39.82400 35.08700 42.25200 1.000 10.28321 76 ASN A N 1
ATOM 593 C CA . ASN A 1 76 ? 40.67300 36.15600 41.72400 1.000 9.70087 76 ASN A CA 1
ATOM 594 C C . ASN A 1 76 ? 41.94900 36.25500 42.55500 1.000 10.12405 76 ASN A C 1
ATOM 595 O O . ASN A 1 76 ? 43.05500 36.04300 42.04900 1.000 10.85182 76 ASN A O 1
ATOM 600 N N . CYS A 1 77 ? 41.80900 36.51300 43.85600 1.000 10.40744 77 CYS A N 1
ATOM 601 C CA . CYS A 1 77 ? 42.99400 36.58400 44.71300 1.000 10.49962 77 CYS A CA 1
ATOM 602 C C . CYS A 1 77 ? 43.75000 35.25700 44.75200 1.000 10.21775 77 CYS A C 1
ATOM 603 O O . CYS A 1 77 ? 44.98700 35.24600 44.69500 1.000 12.30376 77 CYS A O 1
ATOM 606 N N . LEU A 1 78 ? 43.04200 34.12600 44.86200 1.000 10.57187 78 LEU A N 1
ATOM 607 C CA . LEU A 1 78 ? 43.73900 32.83900 44.90200 1.000 10.99999 78 LEU A CA 1
ATOM 608 C C . LEU A 1 78 ? 44.55700 32.59800 43.63500 1.000 11.02242 78 LEU A C 1
ATOM 609 O O . LEU A 1 78 ? 45.62600 31.98800 43.69900 1.000 12.18655 78 LEU A O 1
ATOM 614 N N . SER A 1 79 ? 44.05700 33.04700 42.47400 1.000 10.28248 79 SER A N 1
ATOM 615 C CA . SER A 1 79 ? 44.80700 32.87200 41.22700 1.000 10.33134 79 SER A CA 1
ATOM 616 C C . SER A 1 79 ? 46.06300 33.73600 41.20800 1.000 10.10467 79 SER A C 1
ATOM 617 O O . SER A 1 79 ? 47.11200 33.28800 40.72400 1.000 10.89641 79 SER A O 1
ATOM 620 N N . VAL A 1 80 ? 45.98200 34.96700 41.73000 1.000 9.77811 80 VAL A N 1
ATOM 621 C CA . VAL A 1 80 ? 47.19200 35.79000 41.87100 1.000 11.16924 80 VAL A CA 1
ATOM 622 C C . VAL A 1 80 ? 48.20900 35.07900 42.75200 1.000 11.16402 80 VAL A C 1
ATOM 623 O O . VAL A 1 80 ? 49.40100 34.99100 42.41100 1.000 10.10531 80 VAL A O 1
ATOM 627 N N . VAL A 1 81 ? 47.74700 34.58000 43.91200 1.000 10.57654 81 VAL A N 1
ATOM 628 C CA . VAL A 1 81 ? 48.62700 33.91100 44.87100 1.000 10.77275 81 VAL A CA 1
ATOM 629 C C . VAL A 1 81 ? 49.25900 32.66300 44.26300 1.000 11.29729 81 VAL A C 1
ATOM 630 O O . VAL A 1 81 ? 50.47200 32.44800 44.37500 1.000 12.31886 81 VAL A O 1
ATOM 634 N N . GLN A 1 82 ? 48.45000 31.81700 43.62500 1.000 10.42503 82 GLN A N 1
ATOM 635 C CA . GLN A 1 82 ? 48.99200 30.58200 43.05500 1.000 11.07244 82 GLN A CA 1
ATOM 636 C C . GLN A 1 82 ? 50.00500 30.86300 41.95600 1.000 10.21782 82 GLN A C 1
ATOM 637 O O . GLN A 1 82 ? 51.06400 30.22500 41.89600 1.000 12.26805 82 GLN A O 1
ATOM 643 N N . TYR A 1 83 ? 49.71800 31.81600 41.07800 1.000 10.15135 83 TYR A N 1
ATOM 644 C CA . TYR A 1 83 ? 50.72200 32.17800 40.08300 1.000 9.94526 83 TYR A CA 1
ATOM 645 C C . TYR A 1 83 ? 51.98400 32.73300 40.74200 1.000 11.21654 83 TYR A C 1
ATOM 646 O O . TYR A 1 83 ? 53.11000 32.35500 40.37600 1.000 11.94849 83 TYR A O 1
ATOM 655 N N . ALA A 1 84 ? 51.82500 33.61100 41.73300 1.000 9.99331 84 ALA A N 1
ATOM 656 C CA . ALA A 1 84 ? 52.99000 34.17900 42.39800 1.000 11.42397 84 ALA A CA 1
ATOM 657 C C . ALA A 1 84 ? 53.81600 33.11300 43.10200 1.000 12.15961 84 ALA A C 1
ATOM 658 O O . ALA A 1 84 ? 55.04500 33.15700 43.04200 1.000 14.54158 84 ALA A O 1
ATOM 660 N N . VAL A 1 85 ? 53.16900 32.18500 43.81000 1.000 11.46831 85 VAL A N 1
ATOM 661 C CA . VAL A 1 85 ? 53.90000 31.21100 44.62000 1.000 11.70317 85 VAL A CA 1
ATOM 662 C C . VAL A 1 85 ? 54.45900 30.09300 43.74700 1.000 15.10821 85 VAL A C 1
ATOM 663 O O . VAL A 1 85 ? 55.63800 29.72900 43.86000 1.000 16.15719 85 VAL A O 1
ATOM 667 N N . ASP A 1 86 ? 53.62900 29.52400 42.87100 1.000 13.36851 86 ASP A N 1
ATOM 668 C CA . ASP A 1 86 ? 54.05400 28.34000 42.12400 1.000 12.83977 86 ASP A CA 1
ATOM 669 C C . ASP A 1 86 ? 54.82400 28.66100 40.85000 1.000 13.59894 86 ASP A C 1
ATOM 670 O O . ASP A 1 86 ? 55.69500 27.86800 40.46400 1.000 18.54576 86 ASP A O 1
ATOM 675 N N . VAL A 1 87 ? 54.50400 29.74700 40.16300 1.000 13.53854 87 VAL A N 1
ATOM 676 C CA . VAL A 1 87 ? 55.14000 30.07000 38.89400 1.000 14.50277 87 VAL A CA 1
ATOM 677 C C . VAL A 1 87 ? 56.25700 31.09200 39.07200 1.000 16.86936 87 VAL A C 1
ATOM 678 O O . VAL A 1 87 ? 57.39300 30.85800 38.66100 1.000 17.96442 87 VAL A O 1
ATOM 682 N N . LEU A 1 88 ? 55.96500 32.22600 39.71600 1.000 14.34471 88 LEU A N 1
ATOM 683 C CA . LEU A 1 88 ? 57.00700 33.22400 39.92200 1.000 13.29369 88 LEU A CA 1
ATOM 684 C C . LEU A 1 88 ? 57.91000 32.87600 41.09100 1.000 14.76758 88 LEU A C 1
ATOM 685 O O . LEU A 1 88 ? 59.04100 33.37800 41.15000 1.000 18.82509 88 LEU A O 1
ATOM 690 N N . GLU A 1 89 ? 57.45500 32.01400 41.99800 1.000 13.88721 89 GLU A N 1
ATOM 691 C CA . GLU A 1 89 ? 58.23100 31.62400 43.17400 1.000 15.22187 89 GLU A CA 1
ATOM 692 C C . GLU A 1 89 ? 58.63000 32.83300 44.02600 1.000 16.39406 89 GLU A C 1
ATOM 693 O O . GLU A 1 89 ? 59.76400 32.95600 44.47500 1.000 16.30209 89 GLU A O 1
ATOM 699 N N . VAL A 1 90 ? 57.66700 33.72900 44.27000 1.000 13.99734 90 VAL A N 1
ATOM 700 C CA . VAL A 1 90 ? 57.93500 34.84100 45.17800 1.000 12.94871 90 VAL A CA 1
ATOM 701 C C . VAL A 1 90 ? 58.36800 34.27900 46.52400 1.000 11.37678 90 VAL A C 1
ATOM 702 O O . VAL A 1 90 ? 57.94200 33.19300 46.93600 1.000 14.26956 90 VAL A O 1
ATOM 706 N N . GLU A 1 91 ? 59.22900 35.02400 47.21000 1.000 12.45583 91 GLU A N 1
ATOM 707 C CA . GLU A 1 91 ? 59.69300 34.59300 48.52200 1.000 14.42775 91 GLU A CA 1
ATOM 708 C C . GLU A 1 91 ? 58.92200 35.22600 49.66600 1.000 13.59015 91 GLU A C 1
ATOM 709 O O . GLU A 1 91 ? 58.93700 34.67800 50.77600 1.000 13.18112 91 GLU A O 1
ATOM 715 N N . HIS A 1 92 ? 58.24300 36.34700 49.41800 1.000 12.72408 92 HIS A N 1
ATOM 716 C CA . HIS A 1 92 ? 57.50100 37.04900 50.45900 1.000 12.12961 92 HIS A CA 1
ATOM 717 C C . HIS A 1 92 ? 56.14300 37.45900 49.93600 1.000 13.22796 92 HIS A C 1
ATOM 718 O O . HIS A 1 92 ? 56.02600 37.91500 48.79900 1.000 13.52929 92 HIS A O 1
ATOM 725 N N . ILE A 1 93 ? 55.12000 37.28500 50.76900 1.000 11.08539 93 ILE A N 1
ATOM 726 C CA . ILE A 1 93 ? 53.79600 37.83800 50.51900 1.000 11.90989 93 ILE A CA 1
ATOM 727 C C . ILE A 1 93 ? 53.48900 38.78200 51.66500 1.000 10.89015 93 ILE A C 1
ATOM 728 O O . ILE A 1 93 ? 53.57000 38.38700 52.83000 1.000 12.48301 93 ILE A O 1
ATOM 733 N N . ILE A 1 94 ? 53.14400 40.01800 51.33300 1.000 10.29183 94 ILE A N 1
ATOM 734 C CA . ILE A 1 94 ? 52.83200 41.06400 52.29500 1.000 11.52497 94 ILE A CA 1
ATOM 735 C C . ILE A 1 94 ? 51.37000 41.41900 52.10300 1.000 11.85851 94 ILE A C 1
ATOM 736 O O . ILE A 1 94 ? 50.97800 41.81700 50.99500 1.000 11.74019 94 ILE A O 1
ATOM 741 N N . ILE A 1 95 ? 50.56500 41.26100 53.15900 1.000 10.23282 95 ILE A N 1
ATOM 742 C CA . ILE A 1 95 ? 49.20300 41.79700 53.18500 1.000 10.65081 95 ILE A CA 1
ATOM 743 C C . ILE A 1 95 ? 49.25500 43.09200 53.97200 1.000 11.48006 95 ILE A C 1
ATOM 744 O O . ILE A 1 95 ? 49.67200 43.09500 55.14200 1.000 11.59488 95 ILE A O 1
ATOM 749 N N . CYS A 1 96 ? 48.86800 44.19600 53.34600 1.000 10.89631 96 CYS A N 1
ATOM 750 C CA . CYS A 1 96 ? 48.98800 45.49900 53.97600 1.000 10.83454 96 CYS A CA 1
ATOM 751 C C . CYS A 1 96 ? 47.60300 46.12800 54.03800 1.000 11.40234 96 CYS A C 1
ATOM 752 O O . CYS A 1 96 ? 46.96500 46.32000 52.99700 1.000 13.64240 96 CYS A O 1
ATOM 755 N N . GLY A 1 97 ? 47.12800 46.41600 55.25200 1.000 11.87492 97 GLY A N 1
ATOM 756 C CA . GLY A 1 97 ? 45.94000 47.21400 55.45600 1.000 11.18188 97 GLY A CA 1
ATOM 757 C C . GLY A 1 97 ? 46.29600 48.66300 55.74400 1.000 12.70489 97 GLY A C 1
ATOM 758 O O . GLY A 1 97 ? 47.45800 49.06200 55.77000 1.000 13.10851 97 GLY A O 1
ATOM 759 N N . HIS A 1 98 ? 45.29300 49.48700 55.96300 1.000 9.99090 98 HIS A N 1
ATOM 760 C CA . HIS A 1 98 ? 45.55300 50.88300 56.26000 1.000 11.63965 98 HIS A CA 1
ATOM 761 C C . HIS A 1 98 ? 44.49400 51.49700 57.16500 1.000 14.26907 98 HIS A C 1
ATOM 762 O O . HIS A 1 98 ? 43.32200 51.29200 56.97100 1.000 13.90227 98 HIS A O 1
ATOM 769 N N . TYR A 1 99 ? 44.96100 52.27800 58.12700 1.000 12.92899 99 TYR A N 1
ATOM 770 C CA . TYR A 1 99 ? 44.06200 52.92300 59.07800 1.000 11.37131 99 TYR A CA 1
ATOM 771 C C . TYR A 1 99 ? 43.24700 53.96200 58.33900 1.000 12.03245 99 TYR A C 1
ATOM 772 O O . TYR A 1 99 ? 43.79600 54.73500 57.54500 1.000 13.62117 99 TYR A O 1
ATOM 781 N N . GLY A 1 100 ? 41.93600 53.98700 58.58900 1.000 14.29517 100 GLY A N 1
ATOM 782 C CA . GLY A 1 100 ? 41.05600 54.85700 57.83400 1.000 14.59531 100 GLY A CA 1
ATOM 783 C C . GLY A 1 100 ? 40.47100 54.23100 56.58700 1.000 15.16937 100 GLY A C 1
ATOM 784 O O . GLY A 1 100 ? 39.73900 54.90600 55.85700 1.000 15.73685 100 GLY A O 1
ATOM 785 N N . CYS A 1 101 ? 40.75500 52.97500 56.34100 1.000 13.93811 101 CYS A N 1
ATOM 786 C CA . CYS A 1 101 ? 40.19800 52.27400 55.20400 1.000 13.51443 101 CYS A CA 1
ATOM 787 C C . CYS A 1 101 ? 38.69500 52.45400 55.07500 1.000 11.38146 101 CYS A C 1
ATOM 788 O O . CYS A 1 101 ? 37.96700 52.17600 55.98500 1.000 13.02935 101 CYS A O 1
ATOM 791 N N . GLY A 1 102 ? 38.26400 52.85600 53.88700 1.000 14.04271 102 GLY A N 1
ATOM 792 C CA . GLY A 1 102 ? 36.83700 53.04800 53.67900 1.000 16.28975 102 GLY A CA 1
ATOM 793 C C . GLY A 1 102 ? 36.05100 51.75500 53.75700 1.000 15.20604 102 GLY A C 1
ATOM 794 O O . GLY A 1 102 ? 34.87800 51.75700 54.16700 1.000 15.08534 102 GLY A O 1
ATOM 795 N N . GLY A 1 103 ? 36.67900 50.63700 53.38200 1.000 13.25154 103 GLY A N 1
ATOM 796 C CA . GLY A 1 103 ? 35.98100 49.36400 53.44100 1.000 13.78152 103 GLY A CA 1
ATOM 797 C C . GLY A 1 103 ? 35.75500 48.91300 54.87300 1.000 12.96580 103 GLY A C 1
ATOM 798 O O . GLY A 1 103 ? 34.66300 48.44800 55.23300 1.000 14.07088 103 GLY A O 1
ATOM 799 N N . VAL A 1 104 ? 36.78000 49.06000 55.72000 1.000 11.30872 104 VAL A N 1
ATOM 800 C CA . VAL A 1 104 ? 36.63900 48.69900 57.12600 1.000 12.07338 104 VAL A CA 1
ATOM 801 C C . VAL A 1 104 ? 35.61900 49.60500 57.79800 1.000 12.08081 104 VAL A C 1
ATOM 802 O O . VAL A 1 104 ? 34.77600 49.14600 58.58700 1.000 15.15375 104 VAL A O 1
ATOM 806 N N . GLN A 1 105 ? 35.69300 50.91300 57.51200 1.000 14.11711 105 GLN A N 1
ATOM 807 C CA . GLN A 1 105 ? 34.73200 51.84700 58.10100 1.000 14.56731 105 GLN A CA 1
ATOM 808 C C . GLN A 1 105 ? 33.30400 51.52500 57.68000 1.000 14.57794 105 GLN A C 1
ATOM 809 O O . GLN A 1 105 ? 32.38100 51.57000 58.51100 1.000 16.57028 105 GLN A O 1
ATOM 815 N N . ALA A 1 106 ? 33.10700 51.15000 56.40700 1.000 13.78036 106 ALA A N 1
ATOM 816 C CA . ALA A 1 106 ? 31.75700 50.82300 55.94500 1.000 16.35645 106 ALA A CA 1
ATOM 817 C C . ALA A 1 106 ? 31.24800 49.54100 56.58100 1.000 16.34717 106 ALA A C 1
ATOM 818 O O . ALA A 1 106 ? 30.03900 49.41100 56.83300 1.000 19.23705 106 ALA A O 1
ATOM 820 N N . ALA A 1 107 ? 32.14700 48.59300 56.87000 1.000 13.77812 107 ALA A N 1
ATOM 821 C CA . ALA A 1 107 ? 31.72600 47.37100 57.54500 1.000 16.03369 107 ALA A CA 1
ATOM 822 C C . ALA A 1 107 ? 31.16000 47.67600 58.92300 1.000 18.74744 107 ALA A C 1
ATOM 823 O O . ALA A 1 107 ? 30.18600 47.05400 59.34900 1.000 19.87188 107 ALA A O 1
ATOM 825 N N . VAL A 1 108 ? 31.76700 48.62800 59.63400 1.000 18.35434 108 VAL A N 1
ATOM 826 C CA . VAL A 1 108 ? 31.33500 48.99800 60.98100 1.000 17.98384 108 VAL A CA 1
ATOM 827 C C . VAL A 1 108 ? 30.10100 49.89300 60.94800 1.000 18.80137 108 VAL A C 1
ATOM 828 O O . VAL A 1 108 ? 29.17600 49.71500 61.74800 1.000 19.04677 108 VAL A O 1
ATOM 832 N N . GLU A 1 109 ? 30.07700 50.89500 60.07300 1.000 18.36978 109 GLU A N 1
ATOM 833 C CA . GLU A 1 109 ? 28.92700 51.79600 60.04200 1.000 19.53162 109 GLU A CA 1
ATOM 834 C C . GLU A 1 109 ? 27.74600 51.18600 59.31400 1.000 22.91050 109 GLU A C 1
ATOM 835 O O . GLU A 1 109 ? 26.60000 51.57300 59.57200 1.000 20.85867 109 GLU A O 1
ATOM 841 N N . ASN A 1 110 ? 28.00500 50.24400 58.41900 1.000 17.10864 110 ASN A N 1
ATOM 842 C CA . ASN A 1 110 ? 26.98400 49.49700 57.69700 1.000 19.58992 110 ASN A CA 1
ATOM 843 C C . ASN A 1 110 ? 25.97900 50.36400 56.92900 1.000 16.83417 110 ASN A C 1
ATOM 844 O O . ASN A 1 110 ? 24.76500 50.08900 56.97000 1.000 17.69345 110 ASN A O 1
ATOM 849 N N . PRO A 1 111 ? 26.42700 51.37000 56.17100 1.000 17.26891 111 PRO A N 1
ATOM 850 C CA . PRO A 1 111 ? 25.51100 52.03700 55.24100 1.000 15.71925 111 PRO A CA 1
ATOM 851 C C . PRO A 1 111 ? 25.09100 51.07400 54.14200 1.000 17.31230 111 PRO A C 1
ATOM 852 O O . PRO A 1 111 ? 25.74400 50.05600 53.89400 1.000 16.99248 111 PRO A O 1
ATOM 856 N N . GLU A 1 112 ? 23.98900 51.41900 53.48000 1.000 17.27778 112 GLU A N 1
ATOM 857 C CA . GLU A 1 112 ? 23.44400 50.60900 52.38200 1.000 19.84568 112 GLU A CA 1
ATOM 858 C C . GLU A 1 112 ? 24.12300 51.06700 51.10600 1.000 17.62267 112 GLU A C 1
ATOM 859 O O . GLU A 1 112 ? 23.67400 52.00400 50.44500 1.000 20.76295 112 GLU A O 1
ATOM 865 N N . LEU A 1 113 ? 25.22500 50.40700 50.74400 1.000 13.99114 113 LEU A N 1
ATOM 866 C CA . LEU A 1 113 ? 26.03400 50.86100 49.62200 1.000 13.04408 113 LEU A CA 1
ATOM 867 C C . LEU A 1 113 ? 25.78600 50.09600 48.33200 1.000 12.42795 113 LEU A C 1
ATOM 868 O O . LEU A 1 113 ? 26.29800 50.51100 47.28500 1.000 16.40956 113 LEU A O 1
ATOM 873 N N . GLY A 1 114 ? 25.00900 49.01800 48.36600 1.000 13.58204 114 GLY A N 1
ATOM 874 C CA . GLY A 1 114 ? 24.84000 48.20900 47.17200 1.000 15.80094 114 GLY A CA 1
ATOM 875 C C . GLY A 1 114 ? 25.65600 46.93000 47.15700 1.000 12.21325 114 GLY A C 1
ATOM 876 O O . GLY A 1 114 ? 25.90500 46.33300 48.20500 1.000 11.88442 114 GLY A O 1
ATOM 877 N N . LEU A 1 115 ? 26.05700 46.50500 45.95600 1.000 11.95533 115 LEU A N 1
ATOM 878 C CA . LEU A 1 115 ? 26.70400 45.19800 45.78600 1.000 13.54279 115 LEU A CA 1
ATOM 879 C C . LEU A 1 115 ? 27.86300 44.99200 46.76600 1.000 10.13740 115 LEU A C 1
ATOM 880 O O . LEU A 1 115 ? 28.02100 43.90100 47.31900 1.000 10.77010 115 LEU A O 1
ATOM 885 N N . ILE A 1 116 ? 28.68100 46.03000 46.99200 1.000 10.46072 116 ILE A N 1
ATOM 886 C CA . ILE A 1 116 ? 29.86900 45.92900 47.84500 1.000 10.10758 116 ILE A CA 1
ATOM 887 C C . ILE A 1 116 ? 29.54200 45.42900 49.25100 1.000 9.87012 116 ILE A C 1
ATOM 888 O O . ILE A 1 116 ? 30.40800 44.84600 49.92200 1.000 10.62550 116 ILE A O 1
ATOM 893 N N . ASN A 1 117 ? 28.31500 45.65800 49.74100 1.000 10.50220 117 ASN A N 1
ATOM 894 C CA . ASN A 1 117 ? 28.01300 45.20900 51.10600 1.000 10.46289 117 ASN A CA 1
ATOM 895 C C . ASN A 1 117 ? 28.21000 43.70800 51.27400 1.000 12.20612 117 ASN A C 1
ATOM 896 O O . ASN A 1 117 ? 28.54300 43.24400 52.37200 1.000 12.72791 117 ASN A O 1
ATOM 901 N N . ASN A 1 118 ? 28.05400 42.92600 50.20100 1.000 10.86786 118 ASN A N 1
ATOM 902 C CA . ASN A 1 118 ? 28.25600 41.48500 50.34400 1.000 9.07428 118 ASN A CA 1
ATOM 903 C C . ASN A 1 118 ? 29.72300 41.16000 50.64700 1.000 10.40804 118 ASN A C 1
ATOM 904 O O . ASN A 1 118 ? 30.03300 40.40400 51.57900 1.000 10.65889 118 ASN A O 1
ATOM 909 N N . TRP A 1 119 ? 30.64000 41.74700 49.87400 1.000 10.51009 119 TRP A N 1
ATOM 910 C CA . TRP A 1 119 ? 32.07300 41.64600 50.14600 1.000 9.49964 119 TRP A CA 1
ATOM 911 C C . TRP A 1 119 ? 32.39300 42.04100 51.58500 1.000 11.73382 119 TRP A C 1
ATOM 912 O O . TRP A 1 119 ? 33.15700 41.35400 52.27800 1.000 10.26706 119 TRP A O 1
ATOM 923 N N . LEU A 1 120 ? 31.76800 43.12600 52.07000 1.000 11.17646 120 LEU A N 1
ATOM 924 C CA . LEU A 1 120 ? 32.12200 43.64800 53.39000 1.000 10.66212 120 LEU A CA 1
ATOM 925 C C . LEU A 1 120 ? 31.61400 42.77400 54.52600 1.000 10.98056 120 LEU A C 1
ATOM 926 O O . LEU A 1 120 ? 32.10200 42.90700 55.65800 1.000 10.77103 120 LEU A O 1
ATOM 931 N N . LEU A 1 121 ? 30.66700 41.86700 54.25400 1.000 9.85313 121 LEU A N 1
ATOM 932 C CA . LEU A 1 121 ? 30.22200 40.96200 55.30600 1.000 9.54702 121 LEU A CA 1
ATOM 933 C C . LEU A 1 121 ? 31.37700 40.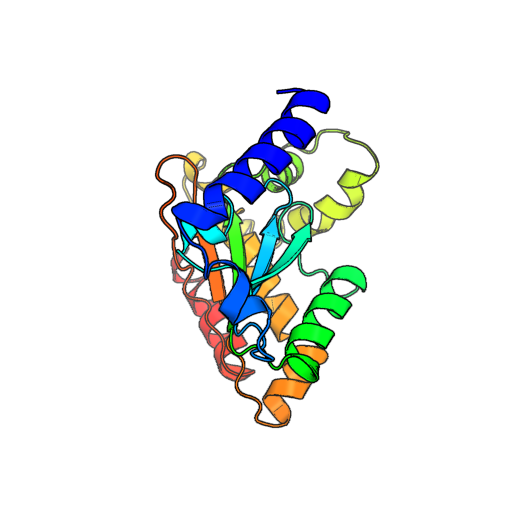13100 55.86000 1.000 11.05384 121 LEU A C 1
ATOM 934 O O . LEU A 1 121 ? 31.32500 39.71100 57.02100 1.000 11.20574 121 LEU A O 1
ATOM 939 N N . HIS A 1 122 ? 32.40500 39.85300 55.05300 1.000 9.92276 122 HIS A N 1
ATOM 940 C CA . HIS A 1 122 ? 33.54400 39.08900 55.56500 1.000 10.60105 122 HIS A CA 1
ATOM 941 C C . HIS A 1 122 ? 34.27100 39.86700 56.64900 1.000 11.88132 122 HIS A C 1
ATOM 942 O O . HIS A 1 122 ? 34.83800 39.26800 57.56900 1.000 12.86919 122 HIS A O 1
ATOM 949 N N . ILE A 1 123 ? 34.28700 41.19200 56.54300 1.000 10.47049 123 ILE A N 1
ATOM 950 C CA . ILE A 1 123 ? 34.88400 42.01000 57.59700 1.000 10.20395 123 ILE A CA 1
ATOM 951 C C . ILE A 1 123 ? 33.98900 42.01700 58.82800 1.000 11.48105 123 ILE A C 1
ATOM 952 O O . ILE A 1 123 ? 34.47100 41.94400 59.96300 1.000 12.28412 123 ILE A O 1
ATOM 957 N N . ARG A 1 124 ? 32.67600 42.12100 58.63300 1.000 11.51408 124 ARG A N 1
ATOM 958 C CA . ARG A 1 124 ? 31.77200 42.05100 59.77700 1.000 11.19942 124 ARG A CA 1
ATOM 959 C C . ARG A 1 124 ? 31.90600 40.72600 60.52300 1.000 13.23751 124 ARG A C 1
ATOM 960 O O . ARG A 1 124 ? 31.75600 40.69200 61.75500 1.000 14.12381 124 ARG A O 1
ATOM 968 N N . ASP A 1 125 ? 32.22000 39.63300 59.82100 1.000 12.25734 125 ASP A N 1
ATOM 969 C CA . ASP A 1 125 ? 32.43200 38.36800 60.52200 1.000 11.49875 125 ASP A CA 1
ATOM 970 C C . ASP A 1 125 ? 33.64800 38.45700 61.44500 1.000 12.30069 125 ASP A C 1
ATOM 971 O O . ASP A 1 125 ? 33.64200 37.89000 62.54400 1.000 12.82851 125 ASP A O 1
ATOM 976 N N . ILE A 1 126 ? 34.70200 39.16600 61.00200 1.000 11.78532 126 ILE A N 1
ATOM 977 C CA A ILE A 1 126 ? 35.91000 39.30400 61.81400 0.578 14.98489 126 ILE A CA 1
ATOM 978 C CA B ILE A 1 126 ? 35.92100 39.33500 61.79400 0.422 15.01950 126 ILE A CA 1
ATOM 979 C C . ILE A 1 126 ? 35.64000 40.19300 63.00800 1.000 15.17182 126 ILE A C 1
ATOM 980 O O . ILE A 1 126 ? 36.14500 39.93600 64.10900 1.000 14.90079 126 ILE A O 1
ATOM 989 N N . TRP A 1 127 ? 34.85900 41.25200 62.80300 1.000 12.74142 127 TRP A N 1
ATOM 990 C CA . TRP A 1 127 ? 34.46600 42.14900 63.87600 1.000 14.09941 127 TRP A CA 1
ATOM 991 C C . TRP A 1 127 ? 33.72000 41.37100 64.94800 1.000 14.84691 127 TRP A C 1
ATOM 992 O O . TRP A 1 127 ? 34.03000 41.48200 66.14600 1.000 15.52909 127 TRP A O 1
ATOM 1003 N N . PHE A 1 128 ? 32.75900 40.54600 64.53300 1.000 12.14757 128 PHE A N 1
ATOM 1004 C CA . PHE A 1 128 ? 32.06300 39.66100 65.47100 1.000 12.74730 128 PHE A CA 1
ATOM 1005 C C . PHE A 1 128 ? 33.04400 38.76100 66.21900 1.000 16.58940 128 PHE A C 1
ATOM 1006 O O . PHE A 1 128 ? 32.96900 38.62500 67.45100 1.000 15.07842 128 PHE A O 1
ATOM 1014 N N . LYS A 1 129 ? 33.97800 38.13700 65.48500 1.000 12.70408 129 LYS A N 1
ATOM 1015 C CA . LYS A 1 129 ? 34.91100 37.18600 66.09200 1.000 12.86141 129 LYS A CA 1
ATOM 1016 C C . LYS A 1 129 ? 35.69000 37.82200 67.23400 1.000 13.03059 129 LYS A C 1
ATOM 1017 O O . LYS A 1 129 ? 35.94200 37.17500 68.25800 1.000 15.38019 129 LYS A O 1
ATOM 1023 N N . HIS A 1 130 ? 36.06900 39.08800 67.08200 1.000 11.41017 130 HIS A N 1
ATOM 1024 C CA . HIS A 1 130 ? 36.90700 39.76400 68.06300 1.000 11.88613 130 HIS A CA 1
ATOM 1025 C C . HIS A 1 130 ? 36.15200 40.73300 68.94900 1.000 14.65554 130 HIS A C 1
ATOM 1026 O O . HIS A 1 130 ? 36.77600 41.64500 69.50400 1.000 13.85025 130 HIS A O 1
ATOM 1033 N N . SER A 1 131 ? 34.84100 40.55100 69.10600 1.000 14.75502 131 SER A N 1
ATOM 1034 C CA . SER A 1 131 ? 34.05300 41.49100 69.90500 1.000 13.52305 131 SER A CA 1
ATOM 1035 C C . SER A 1 131 ? 34.57100 41.61100 71.33300 1.000 15.94037 131 SER A C 1
ATOM 1036 O O . SER A 1 131 ? 34.64800 42.72200 71.87300 1.000 16.14496 131 SER A O 1
ATOM 1039 N N . SER A 1 132 ? 34.89200 40.49000 71.97800 1.000 13.86218 132 SER A N 1
ATOM 1040 C CA . SER A 1 132 ? 35.33100 40.56700 73.36700 1.000 16.44738 132 SER A CA 1
ATOM 1041 C C . SER A 1 132 ? 36.66500 41.29400 73.48600 1.000 18.27770 132 SER A C 1
ATOM 1042 O O . SER A 1 132 ? 36.84800 42.13800 74.37800 1.000 18.72364 132 SER A O 1
ATOM 1045 N N . LEU A 1 133 ? 37.60800 40.99700 72.59300 1.000 16.25981 133 LEU A N 1
ATOM 1046 C CA . LEU A 1 133 ? 38.87900 41.71100 72.58900 1.000 17.13002 133 LEU A CA 1
ATOM 1047 C C . LEU A 1 133 ? 38.66000 43.21000 72.41600 1.000 17.53624 133 LEU A C 1
ATOM 1048 O O . LEU A 1 133 ? 39.25900 44.03000 73.12700 1.000 18.25784 133 LEU A O 1
ATOM 1053 N N . LEU A 1 134 ? 37.85600 43.59600 71.42500 1.000 12.78992 134 LEU A N 1
ATOM 1054 C CA . LEU A 1 134 ? 37.62800 45.01200 71.17400 1.000 14.76816 134 LEU A CA 1
ATOM 1055 C C . LEU A 1 134 ? 36.95700 45.68500 72.36200 1.000 18.17478 134 LEU A C 1
ATOM 1056 O O . LEU A 1 134 ? 37.19300 46.87500 72.61500 1.000 17.70991 134 LEU A O 1
ATOM 1061 N N . GLY A 1 135 ? 36.12400 44.94800 73.09500 1.000 16.43756 135 GLY A N 1
ATOM 1062 C CA . GLY A 1 135 ? 35.42400 45.52900 74.23700 1.000 18.42633 135 GLY A CA 1
ATOM 1063 C C . GLY A 1 135 ? 36.32100 45.86100 75.41100 1.000 22.88229 135 GLY A C 1
ATOM 1064 O O . GLY A 1 135 ? 35.91400 46.63700 76.28400 1.000 30.13211 135 GLY A O 1
ATOM 1065 N N . GLU A 1 136 ? 37.51200 45.33300 75.45300 1.000 23.61136 136 GLU A N 1
ATOM 1066 C CA . GLU A 1 136 ? 38.44800 45.62400 76.50700 1.000 25.97837 136 GLU A CA 1
ATOM 1067 C C . GLU A 1 136 ? 39.30200 46.81800 76.16900 1.000 29.76406 136 GLU A C 1
ATOM 1068 O O . GLU A 1 136 ? 40.13900 47.22300 76.95400 1.000 35.88894 136 GLU A O 1
ATOM 1074 N N . MET A 1 137 ? 39.09700 47.39300 75.01900 1.000 21.98834 137 MET A N 1
ATOM 1075 C CA . MET A 1 137 ? 39.88100 48.51900 74.62000 1.000 22.26487 137 MET A CA 1
ATOM 1076 C C . MET A 1 137 ? 39.07100 49.81800 74.56500 1.000 22.21235 137 MET A C 1
ATOM 1077 O O . MET A 1 137 ? 37.87300 49.80400 74.45400 1.000 20.35129 137 MET A O 1
ATOM 1082 N N . PRO A 1 138 ? 39.77600 50.94400 74.70400 1.000 20.53988 138 PRO A N 1
ATOM 1083 C CA . PRO A 1 138 ? 39.09400 52.22700 74.59100 1.000 19.81131 138 PRO A CA 1
ATOM 1084 C C . PRO A 1 138 ? 38.38900 52.37700 73.26500 1.000 19.28295 138 PRO A C 1
ATOM 1085 O O . PRO A 1 138 ? 38.93700 51.99500 72.26600 1.000 17.18800 138 PRO A O 1
ATOM 1089 N N . GLN A 1 139 ? 37.19900 52.97100 73.27900 1.000 18.61541 139 GLN A N 1
ATOM 1090 C CA . GLN A 1 139 ? 36.42400 53.03300 72.04400 1.000 18.22795 139 GLN A CA 1
ATOM 1091 C C . GLN A 1 139 ? 37.20500 53.69100 70.91100 1.000 18.65959 139 GLN A C 1
ATOM 1092 O O . GLN A 1 139 ? 37.09200 53.28100 69.75000 1.000 18.94823 139 GLN A O 1
ATOM 1098 N N . GLU A 1 140 ? 37.98900 54.72500 71.21300 1.000 18.38224 140 GLU A N 1
ATOM 1099 C CA . GLU A 1 140 ? 38.58200 55.48900 70.12400 1.000 20.64374 140 GLU A CA 1
ATOM 1100 C C . GLU A 1 140 ? 39.63600 54.68800 69.37000 1.000 21.51369 140 GLU A C 1
ATOM 1101 O O . GLU A 1 140 ? 39.98900 55.06000 68.24600 1.000 23.64500 140 GLU A O 1
ATOM 1107 N N . ARG A 1 141 ? 40.12500 53.59400 69.95100 1.000 17.83009 141 ARG A N 1
ATOM 1108 C CA . ARG A 1 141 ? 41.10800 52.73700 69.29700 1.000 19.60291 141 ARG A CA 1
ATOM 1109 C C . ARG A 1 141 ? 40.50400 51.52700 68.59300 1.000 20.01521 141 ARG A C 1
ATOM 1110 O O . ARG A 1 141 ? 41.23500 50.79700 67.90500 1.000 17.16494 141 ARG A O 1
ATOM 1118 N N . ARG A 1 142 ? 39.18600 51.34000 68.68400 1.000 15.85392 142 ARG A N 1
ATOM 1119 C CA . ARG A 1 142 ? 38.58200 50.10800 68.17800 1.000 14.34739 142 ARG A CA 1
ATOM 1120 C C . ARG A 1 142 ? 38.62200 50.00500 66.65800 1.000 16.02921 142 ARG A C 1
ATOM 1121 O O . ARG A 1 142 ? 38.84000 48.90800 66.12700 1.000 14.19354 142 ARG A O 1
ATOM 1129 N N . LEU A 1 143 ? 38.36800 51.10000 65.93400 1.000 14.34156 143 LEU A N 1
ATOM 1130 C CA . LEU A 1 143 ? 38.30300 50.99800 64.47500 1.000 14.38995 143 LEU A CA 1
ATOM 1131 C C . LEU A 1 143 ? 39.66700 50.65700 63.88600 1.000 14.86859 143 LEU A C 1
ATOM 1132 O O . LEU A 1 143 ? 39.78000 49.76500 63.03300 1.000 15.61782 143 LEU A O 1
ATOM 1137 N N . ASP A 1 144 ? 40.72300 51.31600 64.36300 1.000 14.85210 144 ASP A N 1
ATOM 1138 C CA . ASP A 1 144 ? 42.05200 50.97500 63.88600 1.000 14.72216 144 ASP A CA 1
ATOM 1139 C C . ASP A 1 144 ? 42.46100 49.57800 64.32700 1.000 13.95118 144 ASP A C 1
ATOM 1140 O O . ASP A 1 144 ? 43.18200 48.88600 63.59500 1.000 13.69280 144 ASP A O 1
ATOM 1145 N N . THR A 1 145 ? 42.03200 49.14100 65.51600 1.000 13.19675 145 THR A N 1
ATOM 1146 C CA . THR A 1 145 ? 42.33300 47.77400 65.92300 1.000 12.79370 145 THR A CA 1
ATOM 1147 C C . THR A 1 145 ? 41.64200 46.77200 65.00200 1.000 13.44201 145 THR A C 1
ATOM 1148 O O . THR A 1 145 ? 42.24100 45.76800 64.61300 1.000 13.60651 145 THR A O 1
ATOM 1152 N N . LEU A 1 146 ? 40.40200 47.06000 64.59700 1.000 13.20995 146 LEU A N 1
ATOM 1153 C CA . LEU A 1 146 ? 39.73200 46.20200 63.62000 1.000 12.94243 146 LEU A CA 1
ATOM 1154 C C . LEU A 1 146 ? 40.48200 46.16600 62.28900 1.000 11.70575 146 LEU A C 1
ATOM 1155 O O . LEU A 1 146 ? 40.55000 45.11500 61.63300 1.000 11.82575 146 LEU A O 1
ATOM 1160 N N . CYS A 1 147 ? 41.02600 47.30000 61.85400 1.000 11.90782 147 CYS A N 1
ATOM 1161 C CA A CYS A 1 147 ? 41.85100 47.30500 60.65300 0.652 12.46097 147 CYS A CA 1
ATOM 1162 C CA B CYS A 1 147 ? 41.85000 47.30300 60.64900 0.348 12.47789 147 CYS A CA 1
ATOM 1163 C C . CYS A 1 147 ? 43.00600 46.32100 60.77600 1.000 12.53130 147 CYS A C 1
ATOM 1164 O O . CYS A 1 147 ? 43.30800 45.57300 59.82900 1.000 13.34294 147 CYS A O 1
ATOM 1169 N N . GLU A 1 148 ? 43.67800 46.32000 61.94000 1.000 11.99314 148 GLU A N 1
ATOM 1170 C CA . GLU A 1 148 ? 44.78700 45.39500 62.17900 1.000 11.74669 148 GLU A CA 1
ATOM 1171 C C . GLU A 1 148 ? 44.30200 43.95600 62.24900 1.000 11.35824 148 GLU A C 1
ATOM 1172 O O . GLU A 1 148 ? 44.92100 43.05300 61.66900 1.000 11.62416 148 GLU A O 1
ATOM 1178 N N . LEU A 1 149 ? 43.21200 43.70900 62.99100 1.000 10.83582 149 LEU A N 1
ATOM 1179 C CA . LEU A 1 149 ? 42.68300 42.34500 63.07100 1.000 10.39584 149 LEU A CA 1
ATOM 1180 C C . LEU A 1 149 ? 42.30700 41.82700 61.69400 1.000 11.47013 149 LEU A C 1
ATOM 1181 O O . LEU A 1 149 ? 42.51000 40.64400 61.38900 1.000 12.41501 149 LEU A O 1
ATOM 1186 N N . ASN A 1 150 ? 41.73700 42.69000 60.85800 1.000 10.66647 150 ASN A N 1
ATOM 1187 C CA . ASN A 1 150 ? 41.41500 42.27500 59.49900 1.000 11.13602 150 ASN A CA 1
ATOM 1188 C C . ASN A 1 150 ? 42.65500 41.76900 58.78200 1.000 11.28115 150 ASN A C 1
ATOM 1189 O O . ASN A 1 150 ? 42.62600 40.69100 58.18200 1.000 11.24257 150 ASN A O 1
ATOM 1194 N N . VAL A 1 151 ? 43.76000 42.52000 58.84000 1.000 10.34474 151 VAL A N 1
ATOM 1195 C CA . VAL A 1 151 ? 44.99200 42.05600 58.19900 1.000 10.49032 151 VAL A CA 1
ATOM 1196 C C . VAL A 1 151 ? 45.40300 40.70500 58.75500 1.000 10.65445 151 VAL A C 1
ATOM 1197 O O . VAL A 1 151 ? 45.74100 39.78200 58.00300 1.000 11.17426 151 VAL A O 1
ATOM 1201 N N . MET A 1 152 ? 45.41800 40.57500 60.09200 1.000 11.61344 152 MET A N 1
ATOM 1202 C CA . MET A 1 152 ? 45.85400 39.31400 60.68600 1.000 11.56406 152 MET A CA 1
ATOM 1203 C C . MET A 1 152 ? 44.99300 38.14300 60.22700 1.000 11.76945 152 MET A C 1
ATOM 1204 O O . MET A 1 152 ? 45.51400 37.05300 59.94100 1.000 11.72334 152 MET A O 1
ATOM 1209 N N . GLU A 1 153 ? 43.67400 38.34700 60.14000 1.000 10.47061 153 GLU A N 1
ATOM 1210 C CA . GLU A 1 153 ? 42.78600 37.28300 59.67800 1.000 11.07832 153 GLU A CA 1
ATOM 1211 C C . GLU A 1 153 ? 43.01300 36.95000 58.21000 1.000 9.59927 153 GLU A C 1
ATOM 1212 O O . GLU A 1 153 ? 42.90200 35.78400 57.82200 1.000 11.04293 153 GLU A O 1
ATOM 1218 N N . GLN A 1 154 ? 43.33100 37.95600 57.38000 1.000 10.51462 154 GLN A N 1
ATOM 1219 C CA . GLN A 1 154 ? 43.62900 37.64300 55.98100 1.000 8.63870 154 GLN A CA 1
ATOM 1220 C C . GLN A 1 154 ? 44.94900 36.89100 55.83700 1.000 10.08560 154 GLN A C 1
ATOM 1221 O O . GLN A 1 154 ? 45.07100 36.01700 54.97100 1.000 10.90002 154 GLN A O 1
ATOM 1227 N N . VAL A 1 155 ? 45.95100 37.21300 56.67200 1.000 9.51226 155 VAL A N 1
ATOM 1228 C CA . VAL A 1 155 ? 47.18900 36.42700 56.69400 1.000 11.60625 155 VAL A CA 1
ATOM 1229 C C . VAL A 1 155 ? 46.87900 34.98500 57.07200 1.000 9.65401 155 VAL A C 1
ATOM 1230 O O . VAL A 1 155 ? 47.38400 34.03100 56.45700 1.000 10.18175 155 VAL A O 1
ATOM 1234 N N . TYR A 1 156 ? 46.04600 34.81100 58.10700 1.000 10.94239 156 TYR A N 1
ATOM 1235 C CA . TYR A 1 156 ? 45.64500 33.47700 58.54500 1.000 9.64985 156 TYR A CA 1
ATOM 1236 C C . TYR A 1 156 ? 44.92900 32.73000 57.42100 1.000 9.92080 156 TYR A C 1
ATOM 1237 O O . TYR A 1 156 ? 45.23500 31.56500 57.14000 1.000 11.37841 156 TYR A O 1
ATOM 1246 N N . ASN A 1 157 ? 43.99100 33.40200 56.74300 1.000 10.09528 157 ASN A N 1
ATOM 1247 C CA . ASN A 1 157 ? 43.31300 32.77000 55.60500 1.000 9.81514 157 ASN A CA 1
ATOM 1248 C C . ASN A 1 157 ? 44.30800 32.39100 54.51300 1.000 9.95616 157 ASN A C 1
ATOM 1249 O O . ASN A 1 157 ? 44.23600 31.29000 53.94500 1.000 10.73246 157 ASN A O 1
ATOM 1254 N N . LEU A 1 158 ? 45.22500 33.29900 54.18500 1.000 10.63546 158 LEU A N 1
ATOM 1255 C CA . LEU A 1 158 ? 46.21500 33.00800 53.14600 1.000 11.01561 158 LEU A CA 1
ATOM 1256 C C . LEU A 1 158 ? 47.03600 31.77300 53.51400 1.000 11.05425 158 LEU A C 1
ATOM 1257 O O . LEU A 1 158 ? 47.22500 30.86600 52.69400 1.000 11.86217 158 LEU A O 1
ATOM 1262 N N . GLY A 1 159 ? 47.49800 31.70100 54.76600 1.000 11.38872 159 GLY A N 1
ATOM 1263 C CA . GLY A 1 159 ? 48.27600 30.54100 55.18300 1.000 12.26520 159 GLY A CA 1
ATOM 1264 C C . GLY A 1 159 ? 47.49000 29.24300 55.19400 1.000 10.62517 159 GLY A C 1
ATOM 1265 O O . GLY A 1 159 ? 48.08200 28.16900 55.06500 1.000 11.78662 159 GLY A O 1
ATOM 1266 N N . HIS A 1 160 ? 46.16300 29.31400 55.34600 1.000 10.61941 160 HIS A N 1
ATOM 1267 C CA . HIS A 1 160 ? 45.30700 28.12800 55.30200 1.000 10.88496 160 HIS A CA 1
ATOM 1268 C C . HIS A 1 160 ? 44.84600 27.74000 53.90800 1.000 9.50869 160 HIS A C 1
ATOM 1269 O O . HIS A 1 160 ? 44.27000 26.65700 53.74100 1.000 12.05109 160 HIS A O 1
ATOM 1276 N N . SER A 1 161 ? 45.13200 28.56300 52.90800 1.000 9.89566 161 SER A N 1
ATOM 1277 C CA . SER A 1 161 ? 44.75500 28.18100 51.55500 1.000 11.42016 161 SER A CA 1
ATOM 1278 C C . SER A 1 161 ? 45.50900 26.92400 51.13900 1.000 10.48428 161 SER A C 1
ATOM 1279 O O . SER A 1 161 ? 46.61800 26.64700 51.62600 1.000 11.00693 161 SER A O 1
ATOM 1282 N N . THR A 1 162 ? 44.91800 26.16200 50.21400 1.000 11.88400 162 THR A N 1
ATOM 1283 C CA . THR A 1 162 ? 45.63600 24.97400 49.75700 1.000 11.81613 162 THR A CA 1
ATOM 1284 C C . THR A 1 162 ? 46.94000 25.35400 49.07400 1.000 13.16126 162 THR A C 1
ATOM 1285 O O . THR A 1 162 ? 47.89900 24.57700 49.10600 1.000 14.11835 162 THR A O 1
ATOM 1289 N N . ILE A 1 163 ? 46.98800 26.52400 48.43800 1.000 11.54283 163 ILE A N 1
ATOM 1290 C CA . ILE A 1 163 ? 48.21100 26.96300 47.76800 1.000 12.26546 163 ILE A CA 1
ATOM 1291 C C . ILE A 1 163 ? 49.36100 27.06000 48.75900 1.000 14.31853 163 ILE A C 1
ATOM 1292 O O . ILE A 1 163 ? 50.46100 26.52400 48.53800 1.000 14.22978 163 ILE A O 1
ATOM 1297 N N . MET A 1 164 ? 49.14000 27.77200 49.86700 1.000 11.10642 164 MET A N 1
ATOM 1298 C CA . MET A 1 164 ? 50.22100 27.94600 50.83000 1.000 12.02161 164 MET A CA 1
ATOM 1299 C C . MET A 1 164 ? 50.52600 26.65800 51.57300 1.000 16.06401 164 MET A C 1
ATOM 1300 O O . MET A 1 164 ? 51.70300 26.33900 51.81500 1.000 15.98366 164 MET A O 1
ATOM 1305 N N . GLN A 1 165 ? 49.49000 25.91000 51.95300 1.000 14.38641 165 GLN A N 1
ATOM 1306 C CA . GLN A 1 165 ? 49.74600 24.64900 52.64800 1.000 15.28880 165 GLN A CA 1
ATOM 1307 C C . GLN A 1 165 ? 50.58700 23.70900 51.79300 1.000 16.70312 165 GLN A C 1
ATOM 1308 O O . GLN A 1 165 ? 51.53900 23.08900 52.28700 1.000 18.51246 165 GLN A O 1
ATOM 1314 N N . SER A 1 166 ? 50.27600 23.61500 50.50600 1.000 14.96774 166 SER A N 1
ATOM 1315 C CA . SER A 1 166 ? 51.06000 22.78200 49.59300 1.000 18.54688 166 SER A CA 1
ATOM 1316 C C . SER A 1 166 ? 52.50100 23.27100 49.47300 1.000 25.01850 166 SER A C 1
ATOM 1317 O O . SER A 1 166 ? 53.44700 22.47300 49.51600 1.000 22.83884 166 SER A O 1
ATOM 1320 N N . ALA A 1 167 ? 52.69100 24.57800 49.28800 1.000 17.43294 167 ALA A N 1
ATOM 1321 C CA . ALA A 1 167 ? 54.04800 25.11400 49.16400 1.000 16.79284 167 ALA A CA 1
ATOM 1322 C C . ALA A 1 167 ? 54.88500 24.81100 50.40100 1.000 20.14300 167 ALA A C 1
ATOM 1323 O O . ALA A 1 167 ? 56.05500 24.42100 50.29800 1.000 21.22897 167 ALA A O 1
ATOM 1325 N N . TRP A 1 168 ? 54.32400 25.02500 51.58100 1.000 18.82888 168 TRP A N 1
ATOM 1326 C CA . TRP A 1 168 ? 55.08000 24.76700 52.79700 1.000 17.08007 168 TRP A CA 1
ATOM 1327 C C . TRP A 1 168 ? 55.33800 23.28200 52.98900 1.000 25.11883 168 TRP A C 1
ATOM 1328 O O . TRP A 1 168 ? 56.43000 22.88900 53.42600 1.000 25.31754 168 TRP A O 1
ATOM 1339 N N . LYS A 1 169 ? 54.35200 22.43900 52.66600 1.000 20.96192 169 LYS A N 1
ATOM 1340 C CA . LYS A 1 169 ? 54.55300 20.99200 52.79600 1.000 24.23916 169 LYS A CA 1
ATOM 1341 C C . LYS A 1 169 ? 55.73100 20.51000 51.95600 1.000 26.71081 169 LYS A C 1
ATOM 1342 O O . LYS A 1 169 ? 56.48900 19.63400 52.39500 1.000 27.35324 169 LYS A O 1
ATOM 1348 N N . ARG A 1 170 ? 55.89800 21.05400 50.74300 1.000 21.38588 170 ARG A N 1
ATOM 1349 C CA . ARG A 1 170 ? 56.95200 20.63200 49.83100 1.000 25.69565 170 ARG A CA 1
ATOM 1350 C C . ARG A 1 170 ? 58.27800 21.35300 50.07100 1.000 23.81188 170 ARG A C 1
ATOM 1351 O O . ARG A 1 170 ? 59.22800 21.14800 49.30700 1.000 30.79905 170 ARG A O 1
ATOM 1359 N N . GLY A 1 171 ? 58.37200 22.16200 51.12400 1.000 24.18601 171 GLY A N 1
ATOM 1360 C CA . GLY A 1 171 ? 59.62000 22.82800 51.44800 1.000 29.25129 171 GLY A CA 1
ATOM 1361 C C . GLY A 1 171 ? 59.96000 24.04400 50.61600 1.000 32.14803 171 GLY A C 1
ATOM 1362 O O . GLY A 1 171 ? 61.12800 24.43800 50.56200 1.000 23.03426 171 GLY A O 1
ATOM 1363 N N . GLN A 1 172 ? 58.98700 24.67200 49.97100 1.000 25.50992 172 GLN A N 1
ATOM 1364 C CA . GLN A 1 172 ? 59.26500 25.93800 49.31300 1.000 23.83788 172 GLN A CA 1
ATOM 1365 C C . GLN A 1 172 ? 59.33800 27.05000 50.35100 1.000 21.42666 172 GLN A C 1
ATOM 1366 O O . GLN A 1 172 ? 58.53700 27.10700 51.28800 1.000 23.54995 172 GLN A O 1
ATOM 1372 N N . LYS A 1 173 ? 60.31600 27.93000 50.19000 1.000 19.54665 173 LYS A N 1
ATOM 1373 C CA . LYS A 1 173 ? 60.51300 29.02900 51.12800 1.000 18.37485 173 LYS A CA 1
ATOM 1374 C C . LYS A 1 173 ? 59.60000 30.17600 50.71600 1.000 18.64802 173 LYS A C 1
ATOM 1375 O O . LYS A 1 173 ? 59.83700 30.83200 49.69400 1.000 18.40033 173 LYS A O 1
ATOM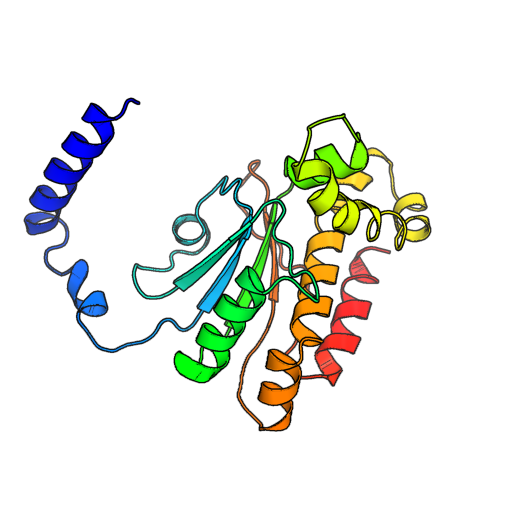 1381 N N . VAL A 1 174 ? 58.53500 30.39200 51.48500 1.000 15.75907 174 VAL A N 1
ATOM 1382 C CA . VAL A 1 174 ? 57.64900 31.54000 51.30300 1.000 14.58610 174 VAL A CA 1
ATOM 1383 C C . VAL A 1 174 ? 57.30500 32.05300 52.69000 1.000 14.17733 174 VAL A C 1
ATOM 1384 O O . VAL A 1 174 ? 56.94800 31.26600 53.57500 1.000 15.80904 174 VAL A O 1
ATOM 1388 N N . THR A 1 175 ? 57.41600 33.35900 52.89400 1.000 13.13036 175 THR A N 1
ATOM 1389 C CA . THR A 1 175 ? 57.07000 33.97300 54.16200 1.000 12.44402 175 THR A CA 1
ATOM 1390 C C . THR A 1 175 ? 55.91400 34.92700 53.92900 1.000 13.30733 175 THR A C 1
ATOM 1391 O O . THR A 1 175 ? 55.92700 35.67700 52.95100 1.000 14.76680 175 THR A O 1
ATOM 1395 N N . ILE A 1 176 ? 54.91100 34.90600 54.81500 1.000 12.48844 176 ILE A N 1
ATOM 1396 C CA A ILE A 1 176 ? 53.75800 35.81200 54.76400 0.533 12.27581 176 ILE A CA 1
ATOM 1397 C CA B ILE A 1 176 ? 53.81800 35.85400 54.72000 0.467 12.26386 176 ILE A CA 1
ATOM 1398 C C . ILE A 1 176 ? 53.87500 36.81600 55.89700 1.000 13.05069 176 ILE A C 1
ATOM 1399 O O . ILE A 1 176 ? 54.25500 36.45000 57.01200 1.000 12.64164 176 ILE A O 1
ATOM 1408 N N . HIS A 1 177 ? 53.51100 38.06300 55.62600 1.000 11.08493 177 HIS A N 1
ATOM 1409 C CA . HIS A 1 177 ? 53.61100 39.16300 56.57100 1.000 11.44001 177 HIS A CA 1
ATOM 1410 C C . HIS A 1 177 ? 52.30500 39.93700 56.59900 1.000 13.56620 177 HIS A C 1
ATOM 1411 O O . HIS A 1 177 ? 51.62300 40.05700 55.58100 1.000 12.56243 177 HIS A O 1
ATOM 1418 N N . GLY A 1 178 ? 51.98500 40.48800 57.76800 1.000 11.51893 178 GLY A N 1
ATOM 1419 C CA . GLY A 1 178 ? 50.85200 41.37400 57.93200 1.000 11.10100 178 GLY A CA 1
ATOM 1420 C C 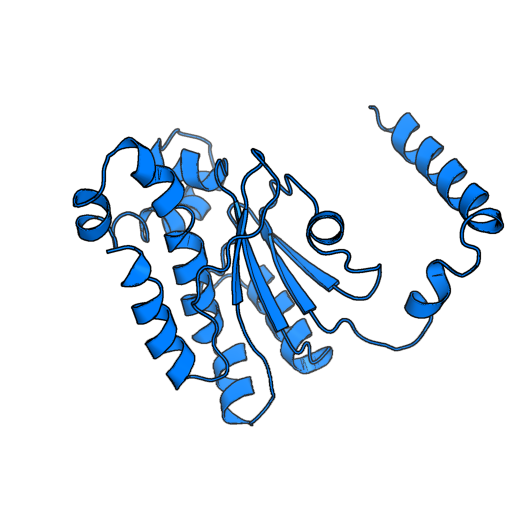. GLY A 1 178 ? 51.27900 42.74700 58.40900 1.000 12.81450 178 GLY A C 1
ATOM 1421 O O . GLY A 1 178 ? 51.86400 42.87000 59.49000 1.000 12.71684 178 GLY A O 1
ATOM 1422 N N . TRP A 1 179 ? 51.00100 43.77900 57.61600 1.000 11.15685 179 TRP A N 1
ATOM 1423 C CA . TRP A 1 179 ? 51.42100 45.14500 57.90000 1.000 10.91009 179 TRP A CA 1
ATOM 1424 C C . TRP A 1 179 ? 50.22000 46.08100 57.84000 1.000 10.93125 179 TRP A C 1
ATOM 1425 O O . TRP A 1 179 ? 49.17500 45.74900 57.26900 1.000 11.71231 179 TRP A O 1
ATOM 1436 N N . ALA A 1 180 ? 50.38600 47.28700 58.39100 1.000 11.12469 180 ALA A N 1
ATOM 1437 C CA . ALA A 1 180 ? 49.41300 48.35300 58.22000 1.000 12.03269 180 ALA A CA 1
ATOM 1438 C C . ALA A 1 180 ? 50.14700 49.68500 58.23700 1.000 12.83307 180 ALA A C 1
ATOM 1439 O O . ALA A 1 180 ? 51.23600 49.80000 58.80400 1.000 14.73361 180 ALA A O 1
ATOM 1441 N N . TYR A 1 181 ? 49.53100 50.70400 57.64200 1.000 13.56016 181 TYR A N 1
ATOM 1442 C CA . TYR A 1 181 ? 50.04300 52.07200 57.75800 1.000 13.20996 181 TYR A CA 1
ATOM 1443 C C . TYR A 1 181 ? 48.86100 53.03000 57.78300 1.000 13.97127 181 TYR A C 1
ATOM 1444 O O . TYR A 1 181 ? 47.74500 52.66900 57.42800 1.000 12.09110 181 TYR A O 1
ATOM 1453 N N . GLY A 1 182 ? 49.10800 54.27200 58.21100 1.000 12.40766 182 GLY A N 1
ATOM 1454 C CA . GLY A 1 182 ? 48.11800 55.32000 58.11200 1.000 13.18947 182 GLY A CA 1
ATOM 1455 C C . GLY A 1 182 ? 48.69000 56.51500 57.37200 1.000 13.82277 182 GLY A C 1
ATOM 1456 O O . GLY A 1 182 ? 49.90800 56.61900 57.16100 1.000 14.22709 182 GLY A O 1
ATOM 1457 N N . ILE A 1 183 ? 47.79500 57.41300 56.97900 1.000 14.26248 183 ILE A N 1
ATOM 1458 C CA . ILE A 1 183 ? 48.21200 58.59200 56.22300 1.000 14.95643 183 ILE A CA 1
ATOM 1459 C C . ILE A 1 183 ? 48.68900 59.80500 57.10900 1.000 16.73511 183 ILE A C 1
ATOM 1460 O O . ILE A 1 183 ? 48.99400 60.98600 56.73700 1.000 18.23065 183 ILE A O 1
ATOM 1465 N N . HIS A 1 184 ? 48.75400 59.50800 58.39600 1.000 14.28320 184 HIS A N 1
ATOM 1466 C CA . HIS A 1 184 ? 49.26800 60.52400 59.30700 1.000 14.13567 184 HIS A CA 1
ATOM 1467 C C . HIS A 1 184 ? 50.78300 60.61900 59.16000 1.000 16.34504 184 HIS A C 1
ATOM 1468 O O . HIS A 1 184 ? 51.35500 61.64200 59.41700 1.000 17.26231 184 HIS A O 1
ATOM 1475 N N . ASP A 1 185 ? 51.42200 59.54800 58.73700 1.000 14.23296 185 ASP A N 1
ATOM 1476 C CA . ASP A 1 185 ? 52.88100 59.55700 58.53400 1.000 14.86719 185 ASP A CA 1
ATOM 1477 C C . ASP A 1 185 ? 53.43900 58.55100 57.51000 1.000 15.08331 185 ASP A C 1
ATOM 1478 O O . ASP A 1 185 ? 54.61500 58.56300 57.24400 1.000 16.42155 185 ASP A O 1
ATOM 1483 N N . GLY A 1 186 ? 52.58800 57.69200 56.96100 1.000 13.99392 186 GLY A N 1
ATOM 1484 C CA . GLY A 1 186 ? 53.06300 56.67000 56.03300 1.000 13.12446 186 GLY A CA 1
ATOM 1485 C C . GLY A 1 186 ? 53.96800 55.60500 56.63000 1.000 13.82926 186 GLY A C 1
ATOM 1486 O O . GLY A 1 186 ? 54.60700 54.89100 55.90200 1.000 14.57441 186 GLY A O 1
ATOM 1487 N N . LEU A 1 187 ? 53.97800 55.51000 57.93500 1.000 15.18837 187 LEU A N 1
ATOM 1488 C CA . LEU A 1 187 ? 54.90400 54.61000 58.60300 1.000 14.70453 187 LEU A CA 1
ATOM 1489 C C . LEU A 1 187 ? 54.27800 53.22500 58.72800 1.000 15.72374 187 LEU A C 1
ATOM 1490 O O . LEU A 1 187 ? 53.19200 53.07400 59.30000 1.000 16.84230 187 LEU A O 1
ATOM 1495 N N . LEU A 1 188 ? 54.95100 52.22500 58.17100 1.000 14.77928 188 LEU A N 1
ATOM 1496 C CA . LEU A 1 188 ? 54.47500 50.85200 58.26500 1.000 14.83937 188 LEU A CA 1
ATOM 1497 C C . LEU A 1 188 ? 54.60500 50.33500 59.69100 1.000 15.82403 188 LEU A C 1
ATOM 1498 O O . LEU A 1 188 ? 55.62500 50.54900 60.36000 1.000 20.42271 188 LEU A O 1
ATOM 1503 N N . ARG A 1 189 ? 53.55600 49.66800 60.16500 1.000 16.02196 189 ARG A N 1
ATOM 1504 C CA . ARG A 1 189 ? 53.57700 48.90900 61.41400 1.000 13.96636 189 ARG A CA 1
ATOM 1505 C C . ARG A 1 189 ? 53.56000 47.43000 61.05000 1.000 16.08398 189 ARG A C 1
ATOM 1506 O O . ARG A 1 189 ? 52.66200 46.97900 60.33200 1.000 15.45625 189 ARG A O 1
ATOM 1514 N N . ASP A 1 190 ? 54.55500 46.68200 61.51300 1.000 14.31894 190 ASP A N 1
ATOM 1515 C CA . ASP A 1 190 ? 54.55300 45.23100 61.33800 1.000 12.88165 190 ASP A CA 1
ATOM 1516 C C . ASP A 1 190 ? 53.68100 44.63800 62.43000 1.000 15.17823 190 ASP A C 1
ATOM 1517 O O . ASP A 1 190 ? 53.94100 44.84200 63.62000 1.000 16.17763 190 ASP A O 1
ATOM 1522 N N . LEU A 1 191 ? 52.60700 43.96800 62.04500 1.000 15.25827 191 LEU A N 1
ATOM 1523 C CA . LEU A 1 191 ? 51.67700 43.41800 63.01400 1.000 13.29468 191 LEU A CA 1
ATOM 1524 C C . LEU A 1 191 ? 52.17700 42.12600 63.66000 1.000 14.03839 191 LEU A C 1
ATOM 1525 O O . LEU A 1 191 ? 51.47500 41.58900 64.52800 1.000 16.79843 191 LEU A O 1
ATOM 1530 N N . ASP A 1 192 ? 53.34500 41.60700 63.22400 1.000 13.87493 192 ASP A N 1
ATOM 1531 C CA . ASP A 1 192 ? 54.08900 40.58100 63.96600 1.000 16.49558 192 ASP A CA 1
ATOM 1532 C C . ASP A 1 192 ? 53.40600 39.21700 63.88300 1.000 17.90753 192 ASP A C 1
ATOM 1533 O O . ASP A 1 192 ? 53.41700 38.43600 64.84200 1.000 17.58178 192 ASP A O 1
ATOM 1538 N N . VAL A 1 193 ? 52.80000 38.93600 62.73300 1.000 13.12626 193 VAL A N 1
ATOM 1539 C CA . VAL A 1 193 ? 52.13500 37.67200 62.45600 1.000 14.12766 193 VAL A CA 1
ATOM 1540 C C . VAL A 1 193 ? 52.88800 36.85600 61.40400 1.000 13.85792 193 VAL A C 1
ATOM 1541 O O . VAL A 1 193 ? 52.31400 35.94700 60.79400 1.000 14.24975 193 VAL A O 1
ATOM 1545 N N . THR A 1 194 ? 54.18000 37.14000 61.21800 1.000 14.17545 194 THR A N 1
ATOM 1546 C CA . THR A 1 194 ? 54.94800 36.57400 60.11700 1.000 14.55754 194 THR A CA 1
ATOM 1547 C C . THR A 1 194 ? 55.00700 35.06000 60.20100 1.000 15.58778 194 THR A C 1
ATOM 1548 O O . THR A 1 194 ? 55.33500 34.49700 61.24800 1.000 15.21268 194 THR A O 1
ATOM 1552 N N . ALA A 1 195 ? 54.71200 34.39900 59.08000 1.000 13.14856 195 ALA A N 1
ATOM 1553 C CA . ALA A 1 195 ? 54.58700 32.95200 59.04200 1.000 14.19796 195 ALA A CA 1
ATOM 1554 C C . ALA A 1 195 ? 55.48900 32.39300 57.95000 1.000 14.76833 195 ALA A C 1
ATOM 1555 O O . ALA A 1 195 ? 55.43900 32.83900 56.78900 1.000 14.52179 195 ALA A O 1
ATOM 1557 N N . THR A 1 196 ? 56.28300 31.38700 58.31100 1.000 15.42765 196 THR A N 1
ATOM 1558 C CA . THR A 1 196 ? 57.14400 30.70000 57.35900 1.000 16.44167 196 THR A CA 1
ATOM 1559 C C . THR A 1 196 ? 56.77100 29.23900 57.15600 1.000 15.08531 196 THR A C 1
ATOM 1560 O O . THR A 1 196 ? 57.41600 28.55600 56.34700 1.000 21.00870 196 THR A O 1
ATOM 1564 N N . ASN A 1 197 ? 55.77400 28.73000 57.86400 1.000 14.22984 197 ASN A N 1
ATOM 1565 C CA . ASN A 1 197 ? 55.33100 27.34800 57.75400 1.000 13.96034 197 ASN A CA 1
ATOM 1566 C C . ASN A 1 197 ? 53.99800 27.23800 58.48800 1.000 14.39214 197 ASN A C 1
ATOM 1567 O O . ASN A 1 197 ? 53.49600 28.22500 59.04000 1.000 13.92678 197 ASN A O 1
ATOM 1572 N N . ARG A 1 198 ? 53.45200 26.05400 58.52500 1.000 16.00424 198 ARG A N 1
ATOM 1573 C CA . ARG A 1 198 ? 52.15200 25.88300 59.12900 1.000 17.19422 198 ARG A CA 1
ATOM 1574 C C . ARG A 1 198 ? 52.12900 26.12800 60.62400 1.000 14.99954 198 ARG A C 1
ATOM 1575 O O . ARG A 1 198 ? 51.13500 26.55200 61.16800 1.000 16.94973 198 ARG A O 1
ATOM 1583 N N . GLU A 1 199 ? 53.25100 25.87500 61.26000 1.000 15.25698 199 GLU A N 1
ATOM 1584 C CA . GLU A 1 199 ? 53.29700 26.01500 62.70800 1.000 14.12250 199 GLU A CA 1
ATOM 1585 C C . GLU A 1 199 ? 53.41700 27.47300 63.11000 1.000 12.63929 199 GLU A C 1
ATOM 1586 O O . GLU A 1 199 ? 52.64600 27.95600 63.94700 1.000 13.40561 199 GLU A O 1
ATOM 1592 N N . THR A 1 200 ? 54.35500 28.19900 62.49700 1.000 12.46621 200 THR A N 1
ATOM 1593 C CA . THR A 1 200 ? 54.48400 29.61600 62.80600 1.000 13.50865 200 THR A CA 1
ATOM 1594 C C . THR A 1 200 ? 53.23200 30.38600 62.41100 1.000 13.43585 200 THR A C 1
ATOM 1595 O O . THR A 1 200 ? 52.92000 31.39700 63.03800 1.000 12.96737 200 THR A O 1
ATOM 1599 N N . LEU A 1 201 ? 52.50800 29.93600 61.37200 1.000 12.43450 201 LEU A N 1
ATOM 1600 C CA . LEU A 1 201 ? 51.23500 30.58000 61.05100 1.000 12.57553 201 LEU A CA 1
ATOM 1601 C C . LEU A 1 201 ? 50.33200 30.62700 62.28100 1.000 13.26820 201 LEU A C 1
ATOM 1602 O O . LEU A 1 201 ? 49.77800 31.67700 62.63000 1.000 13.00837 201 LEU A O 1
ATOM 1607 N N . GLU A 1 202 ? 50.19000 29.48200 62.96800 1.000 12.61447 202 GLU A N 1
ATOM 1608 C CA . GLU A 1 202 ? 49.31100 29.43300 64.13100 1.000 13.00058 202 GLU A CA 1
ATOM 1609 C C . GLU A 1 202 ? 49.92000 30.18900 65.30500 1.000 11.40347 202 GLU A C 1
ATOM 1610 O O . GLU A 1 202 ? 49.22800 30.94000 66.00100 1.000 12.99090 202 GLU A O 1
ATOM 1616 N N . GLN A 1 203 ? 51.22000 29.98700 65.54500 1.000 11.30730 203 GLN A N 1
ATOM 1617 C CA . GLN A 1 203 ? 51.85400 30.60600 66.70700 1.000 13.34385 203 GLN A CA 1
ATOM 1618 C C . GLN A 1 203 ? 51.82400 32.12700 66.60900 1.000 13.35190 203 GLN A C 1
ATOM 1619 O O . GLN A 1 203 ? 51.51500 32.83400 67.57800 1.000 13.14544 203 GLN A O 1
ATOM 1625 N N . ARG A 1 204 ? 52.15900 32.65400 65.43900 1.000 12.87186 204 ARG A N 1
ATOM 1626 C CA . ARG A 1 204 ? 52.29200 34.09600 65.31900 1.000 12.59416 204 ARG A CA 1
ATOM 1627 C C . ARG A 1 204 ? 50.94800 34.78800 65.13400 1.000 13.38714 204 ARG A C 1
ATOM 1628 O O . ARG A 1 204 ? 50.82200 35.96800 65.47900 1.000 14.64501 204 ARG A O 1
ATOM 1636 N N . TYR A 1 205 ? 49.94500 34.09300 64.58300 1.000 12.23398 205 TYR A N 1
ATOM 1637 C CA . TYR A 1 205 ? 48.57700 34.60100 64.63800 1.000 10.97023 205 TYR A CA 1
ATOM 1638 C C . TYR A 1 205 ? 48.16400 34.85900 66.08000 1.000 14.22422 205 TYR A C 1
ATOM 1639 O O . TYR A 1 205 ? 47.70700 35.95300 66.42000 1.000 14.32255 205 TYR A O 1
ATOM 1648 N N . ARG A 1 206 ? 48.34600 33.86600 66.95200 1.000 14.07232 206 ARG A N 1
ATOM 1649 C CA . ARG A 1 206 ? 48.01100 34.06500 68.36200 1.000 15.23865 206 ARG A CA 1
ATOM 1650 C C . ARG A 1 206 ? 48.87400 35.15500 68.98900 1.000 17.47434 206 ARG A C 1
ATOM 1651 O O . ARG A 1 206 ? 48.38100 35.95200 69.80100 1.000 18.44657 206 ARG A O 1
ATOM 1659 N N . HIS A 1 207 ? 50.15700 35.21700 68.60900 1.000 16.44490 207 HIS A N 1
ATOM 1660 C CA . HIS A 1 207 ? 51.04000 36.27000 69.11200 1.000 16.33547 207 HIS A CA 1
ATOM 1661 C C . HIS A 1 207 ? 50.52100 37.65600 68.74000 1.000 19.51043 207 HIS A C 1
ATOM 1662 O O . HIS A 1 207 ? 50.49400 38.57100 69.57500 1.000 19.22912 207 HIS A O 1
ATOM 1669 N N . GLY A 1 208 ? 50.14400 37.84500 67.47600 1.000 18.40355 208 GLY A N 1
ATOM 1670 C CA . GLY A 1 208 ? 49.67200 39.15400 67.04800 1.000 18.08818 208 GLY A CA 1
ATOM 1671 C C . GLY A 1 208 ? 48.41600 39.57800 67.77600 1.000 19.42178 208 GLY A C 1
ATOM 1672 O O . GLY A 1 208 ? 48.27000 40.74300 68.16400 1.000 21.07995 208 GLY A O 1
ATOM 1673 N N . ILE A 1 209 ? 47.48300 38.64200 67.95600 1.000 18.0986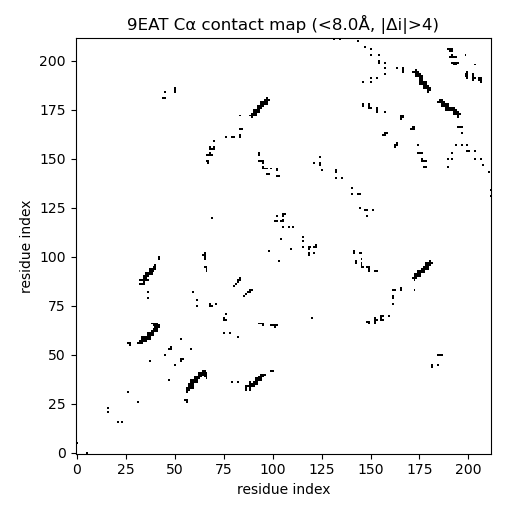4 209 ILE A N 1
ATOM 1674 C CA A ILE A 1 209 ? 46.26500 38.90300 68.72200 0.376 20.66486 209 ILE A CA 1
ATOM 1675 C CA B ILE A 1 209 ? 46.27200 38.93100 68.71600 0.624 20.67331 209 ILE A CA 1
ATOM 1676 C C . ILE A 1 209 ? 46.61400 39.25200 70.16300 1.000 23.89104 209 ILE A C 1
ATOM 1677 O O . ILE A 1 209 ? 46.07600 40.20500 70.74500 1.000 26.15184 209 ILE A O 1
ATOM 1686 N N . SER A 1 210 ? 47.51600 38.46700 70.76400 1.000 19.96713 210 SER A N 1
ATOM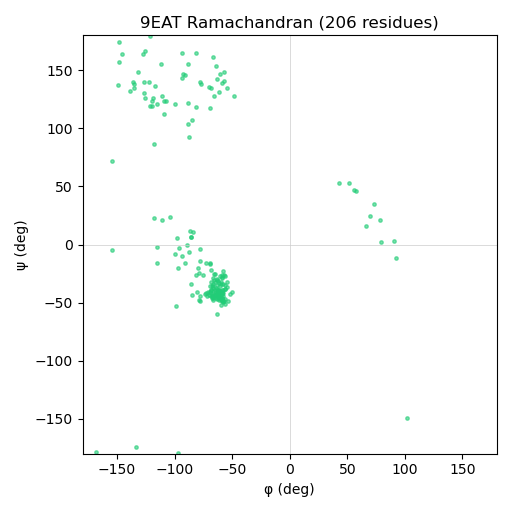 1687 C CA . SER A 1 210 ? 47.93400 38.70700 72.14600 1.000 22.63283 210 SER A CA 1
ATOM 1688 C C . SER A 1 210 ? 48.53700 40.09400 72.30400 1.000 28.62314 210 SER A C 1
ATOM 1689 O O . SER A 1 210 ? 48.24200 40.79700 73.27900 1.000 26.94392 210 SER A O 1
ATOM 1692 N N . ASN A 1 211 ? 49.36700 40.52100 71.34400 1.000 24.12894 211 ASN A N 1
ATOM 1693 C CA . ASN A 1 211 ? 49.94700 41.85900 71.42800 1.000 29.67232 211 ASN A CA 1
ATOM 1694 C C . ASN A 1 211 ? 48.87200 42.93700 71.48300 1.000 37.45192 211 ASN A C 1
ATOM 1695 O O . ASN A 1 211 ? 49.11400 44.02000 72.02600 1.000 34.20557 211 ASN A O 1
ATOM 1700 N N . LEU A 1 212 ? 47.68300 42.66400 70.93800 1.000 28.83488 212 LEU A N 1
ATOM 1701 C CA . LEU A 1 212 ? 46.58100 43.61700 71.03700 1.000 35.88523 212 LEU A CA 1
ATOM 1702 C C . LEU A 1 212 ? 45.87400 43.53500 72.39100 1.000 41.10431 212 LEU A C 1
ATOM 1703 O O . LEU A 1 212 ? 45.50600 44.56900 72.96100 1.000 49.82185 212 LEU A O 1
ATOM 1708 N N . LYS A 1 213 ? 45.66200 42.32400 72.91900 1.000 39.15945 213 LYS A N 1
ATOM 1709 C CA . LYS A 1 213 ? 45.06500 42.19500 74.24800 1.000 40.66794 213 LYS A CA 1
ATOM 1710 C C . LYS A 1 213 ? 45.91300 42.87400 75.31600 1.000 41.25948 213 LYS A C 1
ATOM 1711 O O . LYS A 1 213 ? 45.37800 43.37200 76.31500 1.000 48.86518 213 LYS A O 1
#

Radius of gyration: 18.71 Å; Cα contacts (8 Å, |Δi|>4): 320; chains: 1; bounding box: 45×45×50 Å

Secondary structure (DSSP, 8-state):
--HHHHHHHHHHHHHHHHHH-TTTTHHHHS-PPPSEEEEEETT-SS-HHHHH-PPTTSEEEEEETT----TT-HHHHHHHHIIIIIS--SEEEEEEETT-HHHHHHHH----STHHHHHHHHHHHHHHTHHHHHTS-GGGHHHHHHHHHHHHHHHHHHHSHHHHHHHHTT---EEEEEEE-TTT---EE-S--BSSHHHHHHHHHHHHHHH-

Organism: Escherichia coli (strain K12) (NCBI:txid83333)

InterPro domains:
  IPR001765 Carbonic anhydrase [PF00484] (38-187)
  IPR001765 Carbonic anhydrase [PTHR11002] (2-204)
  IPR001765 Carbonic anhydrase [SM00947] (30-192)
  IPR015892 Carbonic anhydrase, prokaryotic-like, conserved site [PS00704] (42-49)
  IPR015892 Carbonic anhydrase, prokaryotic-like, conserved site [PS00705] (82-102)
  IPR036874 Carbonic anhydrase superfamily [G3DSA:3.40.1050.10] (1-220)
  IPR036874 Carbonic anhydrase superfamily [SSF53056] (2-211)

Solvent-accessible surface area: 12181 Å² total; per-residue (Å²): 214,83,123,108,46,92,121,56,67,82,42,99,114,53,138,113,15,112,164,134,63,103,34,57,99,108,131,78,89,85,101,116,108,22,114,44,0,3,0,0,5,62,61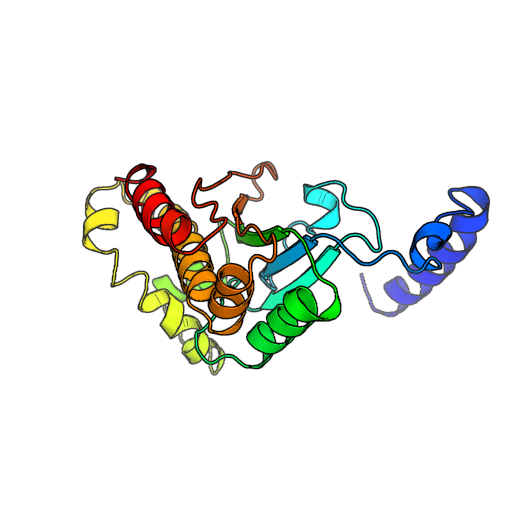,42,146,35,65,0,74,196,33,48,56,29,108,61,38,69,24,59,61,15,69,15,52,0,3,0,1,16,127,120,22,129,98,0,30,54,29,0,72,100,0,0,54,70,20,106,0,72,48,0,5,0,4,1,7,22,56,3,39,6,5,71,12,0,46,112,73,52,176,96,49,161,55,41,89,69,5,95,77,0,75,92,21,83,166,108,14,62,88,14,6,49,110,19,74,127,143,147,85,67,63,7,2,4,18,0,1,0,3,4,4,2,50,25,0,0,78,14,112,23,0,51,42,0,17,156,126,47,34,173,2,22,0,26,0,48,0,12,1,116,136,84,26,128,53,126,83,10,50,2,24,0,69,53,90,110,45,1,54,129,69,26,168,71,0,27,72,90,47,147

GO terms:
  GO:0005515 protein binding (F, IPI)
  GO:0005829 cytosol (C, IDA)
  GO:0008270 zinc ion binding (F, IDA)
  GO:0042802 identical protein binding (F, IDA)
  GO:0004089 carbonate dehydratase activity (F, IDA)
  GO:0051289 protein homotetramerization (P, IDA)
  GO:0004089 carbonate dehydratase activity (F, TAS)
  GO:0005829 cytosol (C, HDA)

B-factor: mean 20.01, std 9.95, range [8.64, 72.0]

Foldseek 3Di:
DDDVVVVVVVVVVVVVCVVVPVCLCVVVPDPQAAQEEEQEEPPCVDPPCVLPVDGPRNYHYDYYQLRADDLPDVVVVVSVLCCCPPRVHQEYEREFEQPRPLLVCLVVVDDDPPCNVVSVVLVVQCVVCVVLLVVDDPVCSSVVSSQSRQLVRLLSVCPHPSNQVCQVVPRRHKYFYWYYYPVPSHIDTLQCIDGHDVSNVVRSVVSSVVSD

Nearest PDB structures (foldseek):
  4znz-assembly1_A  TM=9.990E-01  e=3.419E-40  Escherichia coli BL21(DE3)
  3qy1-assembly1_B  TM=9.869E-01  e=5.105E-39  Salmonella enterica subsp. enterica serovar Typhimurium str. LT2
  5cxk-assembly1_A  TM=9.652E-01  e=8.447E-31  Vibrio cholerae
  3e3i-assembly1_B  TM=9.588E-01  e=3.925E-30  Haemophilus influenzae
  3e2w-assembly1_A  TM=9.560E-01  e=3.471E-30  Haemophilus influenzae